Protein AF-A0A0C3DH25-F1 (afdb_monomer)

Organism: NCBI:txid1036808

Mean predicted aligned error: 20.46 Å

Radius of gyration: 36.14 Å; Cα contacts (8 Å, |Δi|>4): 6; chains: 1; bounding box: 69×76×118 Å

Sequence (201 aa):
MDAFQKSSGNFDACAHRHDRHQKWDSKNLLSPSPVSELHDIAIAPICWPFQRNNLLSSDEAQHPSWVPPPEHEAKSELSDEKPEHDASKPYVRHIVPPPCSSMEAYLLLEAARSDRQISSMRKDLAYEIVHRNSIALQLNRLMLERAETDLDAADELVGHVRLTIRQSGHSPAVEYAMRESWPRCPQADKSSSSTFDVVLD

Solvent-accessible surface area (backbone atoms only — not comparable to full-atom values): 13880 Å² total; per-residue (Å²): 137,85,82,87,81,86,84,83,81,84,81,81,86,85,81,80,82,81,80,73,80,74,78,77,71,85,82,61,88,74,66,75,63,91,66,72,77,65,76,74,67,62,85,62,80,82,77,70,82,79,80,73,78,86,69,93,69,94,68,92,73,78,78,81,83,78,75,79,77,84,82,77,85,73,87,69,85,82,74,90,70,78,76,76,79,74,73,76,71,76,82,75,76,82,77,76,75,84,64,94,43,72,67,54,45,49,52,53,51,52,49,53,51,48,51,51,50,53,53,49,52,52,50,53,50,51,50,51,53,52,53,51,51,51,53,51,52,52,52,52,48,54,52,49,57,49,52,51,55,53,48,53,54,48,53,51,50,51,50,50,51,52,51,52,46,47,73,73,70,50,62,70,69,64,57,59,63,62,66,68,69,59,78,72,74,77,76,81,76,87,80,75,90,75,83,80,84,81,85,86,131

Structure (mmCIF, N/CA/C/O backbone):
data_AF-A0A0C3DH25-F1
#
_entry.id   AF-A0A0C3DH25-F1
#
loop_
_atom_site.group_PDB
_atom_site.id
_atom_site.type_symbol
_atom_site.label_atom_id
_atom_site.label_alt_id
_atom_site.label_comp_id
_atom_site.label_asym_id
_atom_site.label_entity_id
_atom_site.label_seq_id
_atom_site.pdbx_PDB_ins_code
_atom_site.Cartn_x
_atom_site.Cartn_y
_atom_site.Cartn_z
_atom_site.occupancy
_atom_site.B_iso_or_equiv
_atom_site.auth_seq_id
_atom_site.auth_comp_id
_atom_site.auth_asym_id
_atom_site.auth_atom_id
_atom_site.pdbx_PDB_model_num
ATOM 1 N N . MET A 1 1 ? -18.389 -34.393 78.023 1.00 46.78 1 MET A N 1
ATOM 2 C CA . MET A 1 1 ? -17.538 -35.211 77.131 1.00 46.78 1 MET A CA 1
ATOM 3 C C . MET A 1 1 ? -17.755 -34.714 75.706 1.00 46.78 1 MET A C 1
ATOM 5 O O . MET A 1 1 ? -18.469 -35.339 74.941 1.00 46.78 1 MET A O 1
ATOM 9 N N . ASP A 1 2 ? -17.452 -33.457 75.387 1.00 46.44 2 ASP A N 1
ATOM 10 C CA . ASP A 1 2 ? -16.121 -32.824 75.288 1.00 46.44 2 ASP A CA 1
ATOM 11 C C . ASP A 1 2 ? -15.217 -33.522 74.270 1.00 46.44 2 ASP A C 1
ATOM 13 O O . ASP A 1 2 ? -14.630 -34.552 74.581 1.00 46.44 2 ASP A O 1
ATOM 17 N N . ALA A 1 3 ? -15.089 -32.951 73.069 1.00 52.97 3 ALA A N 1
ATOM 18 C CA . ALA A 1 3 ? -13.868 -32.241 72.678 1.00 52.97 3 ALA A CA 1
ATOM 19 C C . ALA A 1 3 ? -13.974 -31.682 71.247 1.00 52.97 3 ALA A C 1
ATOM 21 O O . ALA A 1 3 ? -14.172 -32.395 70.267 1.00 52.97 3 ALA A O 1
ATOM 22 N N . PHE A 1 4 ? -13.797 -30.367 71.172 1.00 56.34 4 PHE A N 1
ATOM 23 C CA . PHE A 1 4 ? -13.373 -29.593 70.012 1.00 56.34 4 PHE A CA 1
ATOM 24 C C . PHE A 1 4 ? -12.060 -30.127 69.418 1.00 56.34 4 PHE A C 1
ATOM 26 O O . PHE A 1 4 ? -11.127 -30.399 70.169 1.00 56.34 4 PHE A O 1
ATOM 33 N N . GLN A 1 5 ? -11.900 -30.052 68.092 1.00 59.25 5 GLN A N 1
ATOM 34 C CA . GLN A 1 5 ? -10.596 -29.702 67.519 1.00 59.25 5 GLN A CA 1
ATOM 35 C C . GLN A 1 5 ? -10.750 -28.880 66.231 1.00 59.25 5 GLN A C 1
ATOM 37 O O . GLN A 1 5 ? -11.006 -29.382 65.142 1.00 59.25 5 GLN A O 1
ATOM 42 N N . LYS A 1 6 ? -10.603 -27.561 66.412 1.00 58.09 6 LYS A N 1
ATOM 43 C CA . LYS A 1 6 ? -10.299 -26.571 65.377 1.00 58.09 6 LYS A CA 1
ATOM 44 C C . LYS A 1 6 ? -8.914 -26.880 64.810 1.00 58.09 6 LYS A C 1
ATOM 46 O O . LYS A 1 6 ? -7.948 -26.899 65.566 1.00 58.09 6 LYS A O 1
ATOM 51 N N . SER A 1 7 ? -8.817 -27.035 63.495 1.00 61.16 7 SER A N 1
ATOM 52 C CA . SER A 1 7 ? -7.552 -26.910 62.771 1.00 61.16 7 SER A CA 1
ATOM 53 C C . SER A 1 7 ? -7.486 -25.510 62.165 1.00 61.16 7 SER A C 1
ATOM 55 O O . SER A 1 7 ? -8.121 -25.216 61.154 1.00 61.16 7 SER A O 1
ATOM 57 N N . SER A 1 8 ? -6.776 -24.624 62.858 1.00 56.59 8 SER A N 1
ATOM 58 C CA . SER A 1 8 ? -6.341 -23.315 62.379 1.00 56.59 8 SER A CA 1
ATOM 59 C C . SER A 1 8 ? -4.959 -23.472 61.748 1.00 56.59 8 SER A C 1
ATOM 61 O O . SER A 1 8 ? -3.958 -23.531 62.461 1.00 56.59 8 SER A O 1
ATOM 63 N N . GLY A 1 9 ? -4.912 -23.563 60.421 1.00 56.16 9 GLY A N 1
ATOM 64 C CA . GLY A 1 9 ? -3.680 -23.464 59.646 1.00 56.16 9 GLY A CA 1
ATOM 65 C C . GLY A 1 9 ? -3.496 -22.040 59.136 1.00 56.16 9 GLY A C 1
ATOM 66 O O . GLY A 1 9 ? -4.021 -21.697 58.083 1.00 56.16 9 GLY A O 1
ATOM 67 N N . ASN A 1 10 ? -2.765 -21.226 59.899 1.00 52.12 10 ASN A N 1
ATOM 68 C CA . ASN A 1 10 ? -2.164 -19.983 59.423 1.00 52.12 10 ASN A CA 1
ATOM 69 C C . ASN A 1 10 ? -1.103 -20.319 58.365 1.00 52.12 10 ASN A C 1
ATOM 71 O O . ASN A 1 10 ? -0.121 -20.987 58.683 1.00 52.12 10 ASN A O 1
ATOM 75 N N . PHE A 1 11 ? -1.262 -19.800 57.150 1.00 49.94 11 PHE A N 1
ATOM 76 C CA . PHE A 1 11 ? -0.147 -19.550 56.238 1.00 49.94 11 PHE A CA 1
ATOM 77 C C . PHE A 1 11 ? -0.139 -18.060 55.907 1.00 49.94 11 PHE A C 1
ATOM 79 O O . PHE A 1 11 ? -0.770 -17.593 54.963 1.00 49.94 11 PHE A O 1
ATOM 86 N N . ASP A 1 12 ? 0.558 -17.327 56.770 1.00 54.22 12 ASP A N 1
ATOM 87 C CA . ASP A 1 12 ? 1.146 -16.039 56.442 1.00 54.22 12 ASP A CA 1
ATOM 88 C C . ASP A 1 12 ? 2.345 -16.238 55.504 1.00 54.22 12 ASP A C 1
ATOM 90 O O . ASP A 1 12 ? 2.980 -17.293 55.496 1.00 54.22 12 ASP A O 1
ATOM 94 N N . ALA A 1 13 ? 2.683 -15.150 54.811 1.00 53.09 13 ALA A N 1
ATOM 95 C CA . ALA A 1 13 ? 3.872 -14.918 53.989 1.00 53.09 13 ALA A CA 1
ATOM 96 C C . ALA A 1 13 ? 3.755 -15.246 52.490 1.00 53.09 13 ALA A C 1
ATOM 98 O O . ALA A 1 13 ? 4.268 -16.240 51.993 1.00 53.09 13 ALA A O 1
ATOM 99 N N . CYS A 1 14 ? 3.252 -14.264 51.738 1.00 49.06 14 CYS A N 1
ATOM 100 C CA . CYS A 1 14 ? 4.005 -13.771 50.585 1.00 49.06 14 CYS A CA 1
ATOM 101 C C . CYS A 1 14 ? 3.902 -12.243 50.525 1.00 49.06 14 CYS A C 1
ATOM 103 O O . CYS A 1 14 ? 2.926 -11.654 50.061 1.00 49.06 14 CYS A O 1
ATOM 105 N N . ALA A 1 15 ? 4.939 -11.623 51.083 1.00 50.03 15 ALA A N 1
ATOM 106 C CA . ALA A 1 15 ? 5.253 -10.214 50.974 1.00 50.03 15 ALA A CA 1
ATOM 107 C C . ALA A 1 15 ? 5.601 -9.817 49.526 1.00 50.03 15 ALA A C 1
ATOM 109 O O . ALA A 1 15 ? 5.963 -10.652 48.701 1.00 50.03 15 ALA A O 1
ATOM 110 N N . HIS A 1 16 ? 5.554 -8.504 49.293 1.00 46.75 16 HIS A N 1
ATOM 111 C CA . HIS A 1 16 ? 5.988 -7.768 48.101 1.00 46.75 16 HIS A CA 1
ATOM 112 C C . HIS A 1 16 ? 5.058 -7.766 46.884 1.00 46.75 16 HIS A C 1
ATOM 114 O O . HIS A 1 16 ? 5.406 -8.189 45.785 1.00 46.75 16 HIS A O 1
ATOM 120 N N . ARG A 1 17 ? 3.927 -7.063 47.035 1.00 45.66 17 ARG A N 1
ATOM 121 C CA . ARG A 1 17 ? 3.447 -6.230 45.927 1.00 45.66 17 ARG A CA 1
ATOM 122 C C . ARG A 1 17 ? 4.389 -5.037 45.800 1.00 45.66 17 ARG A C 1
ATOM 124 O O . ARG A 1 17 ? 4.450 -4.193 46.689 1.00 45.66 17 ARG A O 1
ATOM 131 N N . HIS A 1 18 ? 5.140 -5.002 44.706 1.00 45.00 18 HIS A N 1
ATOM 132 C CA . HIS A 1 18 ? 5.788 -3.791 44.234 1.00 45.00 18 HIS A CA 1
ATOM 133 C C . HIS A 1 18 ? 4.707 -2.753 43.942 1.00 45.00 18 HIS A C 1
ATOM 135 O O . HIS A 1 18 ? 4.044 -2.798 42.906 1.00 45.00 18 HIS A O 1
ATOM 141 N N . ASP A 1 19 ? 4.554 -1.823 44.871 1.00 47.72 19 ASP A N 1
ATOM 142 C CA . ASP A 1 19 ? 3.867 -0.565 44.659 1.00 47.72 19 ASP A CA 1
ATOM 143 C C . ASP A 1 19 ? 4.717 0.286 43.703 1.00 47.72 19 ASP A C 1
ATOM 145 O O . ASP A 1 19 ? 5.559 1.095 44.097 1.00 47.72 19 ASP A O 1
ATOM 149 N N . ARG A 1 20 ? 4.581 0.017 42.400 1.00 49.72 20 ARG A N 1
ATOM 150 C CA . ARG A 1 20 ? 4.989 0.966 41.369 1.00 49.72 20 ARG A CA 1
ATOM 151 C C . ARG A 1 20 ? 3.879 2.000 41.271 1.00 49.72 20 ARG A C 1
ATOM 153 O O . ARG A 1 20 ? 3.038 1.937 40.379 1.00 49.72 20 ARG A O 1
ATOM 160 N N . HIS A 1 21 ? 3.949 2.986 42.158 1.00 46.59 21 HIS A N 1
ATOM 161 C CA . HIS A 1 21 ? 3.445 4.323 41.892 1.00 46.59 21 HIS A CA 1
ATOM 162 C C . HIS A 1 21 ? 4.136 4.860 40.624 1.00 46.59 21 HIS A C 1
ATOM 164 O O . HIS A 1 21 ? 5.116 5.604 40.673 1.00 46.59 21 HIS A O 1
ATOM 170 N N . GLN A 1 22 ? 3.630 4.459 39.455 1.00 49.81 22 GLN A N 1
ATOM 171 C CA . GLN A 1 22 ? 3.811 5.208 38.223 1.00 49.81 22 GLN A CA 1
ATOM 172 C C . GLN A 1 22 ? 3.029 6.500 38.402 1.00 49.81 22 GLN A C 1
ATOM 174 O O . GLN A 1 22 ? 1.826 6.582 38.172 1.00 49.81 22 GLN A O 1
ATOM 179 N N . LYS A 1 23 ? 3.746 7.513 38.875 1.00 45.62 23 LYS A N 1
ATOM 180 C CA . LYS A 1 23 ? 3.377 8.910 38.737 1.00 45.62 23 LYS A CA 1
ATOM 181 C C . LYS A 1 23 ? 3.192 9.168 37.239 1.00 45.62 23 LYS A C 1
ATOM 183 O O . LYS A 1 23 ? 4.163 9.369 36.516 1.00 45.62 23 LYS A O 1
ATOM 188 N N . TRP A 1 24 ? 1.957 9.052 36.761 1.00 47.28 24 TRP A N 1
ATOM 189 C CA . TRP A 1 24 ? 1.571 9.511 35.435 1.00 47.28 24 TRP A CA 1
ATOM 190 C C . TRP A 1 24 ? 1.744 11.027 35.427 1.00 47.28 24 TRP A C 1
ATOM 192 O O . TRP A 1 24 ? 0.923 11.767 35.963 1.00 47.28 24 TRP A O 1
ATOM 202 N N . ASP A 1 25 ? 2.868 11.489 34.884 1.00 50.28 25 ASP A N 1
ATOM 203 C CA . ASP A 1 25 ? 3.047 12.891 34.540 1.00 50.28 25 ASP A CA 1
ATOM 204 C C . ASP A 1 25 ? 2.040 13.228 33.430 1.00 50.28 25 ASP A C 1
ATOM 206 O O . ASP A 1 25 ? 2.251 12.939 32.251 1.00 50.28 25 ASP A O 1
ATOM 210 N N . SER A 1 26 ? 0.931 13.866 33.812 1.00 50.88 26 SER A N 1
ATOM 211 C CA . SER A 1 26 ? -0.159 14.335 32.938 1.00 50.88 26 SER A CA 1
ATOM 212 C C . SER A 1 26 ? 0.248 15.437 31.944 1.00 50.88 26 SER A C 1
ATOM 214 O O . SER A 1 26 ? -0.596 16.199 31.480 1.00 50.88 26 SER A O 1
ATOM 216 N N . LYS A 1 27 ? 1.538 15.560 31.617 1.00 51.12 27 LYS A N 1
ATOM 217 C CA . LYS A 1 27 ? 2.071 16.559 30.679 1.00 51.12 27 LYS A CA 1
ATOM 218 C C . LYS A 1 27 ? 2.331 16.007 29.275 1.00 51.12 27 LYS A C 1
ATOM 220 O O . LYS A 1 27 ? 2.645 16.789 28.389 1.00 51.12 27 LYS A O 1
ATOM 225 N N . ASN A 1 28 ? 2.120 14.708 29.049 1.00 49.12 28 ASN A N 1
ATOM 226 C CA . ASN A 1 28 ? 2.331 14.068 27.743 1.00 49.12 28 ASN A CA 1
ATOM 227 C C . ASN A 1 28 ? 1.027 13.698 27.008 1.00 49.12 28 ASN A C 1
ATOM 229 O O . ASN A 1 28 ? 1.059 12.920 26.063 1.00 49.12 28 ASN A O 1
ATOM 233 N N . LEU A 1 29 ? -0.123 14.269 27.393 1.00 49.16 29 LEU A N 1
ATOM 234 C CA . LEU A 1 29 ? -1.429 13.992 26.760 1.00 49.16 29 LEU A CA 1
ATOM 235 C C . LEU A 1 29 ? -1.589 14.563 25.338 1.00 49.16 29 LEU A C 1
ATOM 237 O O . LEU A 1 29 ? -2.662 14.475 24.753 1.00 49.16 29 LEU A O 1
ATOM 241 N N . LEU A 1 30 ? -0.524 15.127 24.774 1.00 49.84 30 LEU A N 1
ATOM 242 C CA . LEU A 1 30 ? -0.459 15.587 23.393 1.00 49.84 30 LEU A CA 1
ATOM 243 C C . LEU A 1 30 ? 0.846 15.105 22.750 1.00 49.84 30 LEU A C 1
ATOM 245 O O . LEU A 1 30 ? 1.559 15.890 22.131 1.00 49.84 30 LEU A O 1
ATOM 249 N N . SER A 1 31 ? 1.205 13.826 22.904 1.00 48.69 31 SER A N 1
ATOM 250 C CA . SER A 1 31 ? 2.087 13.229 21.901 1.00 48.69 31 SER A CA 1
ATOM 251 C C . SER A 1 31 ? 1.262 13.104 20.617 1.00 48.69 31 SER A C 1
ATOM 253 O O . SER A 1 31 ? 0.258 12.381 20.637 1.00 48.69 31 SER A O 1
ATOM 255 N N . PRO A 1 32 ? 1.605 13.811 19.526 1.00 48.69 32 PRO A N 1
ATOM 256 C CA . PRO A 1 32 ? 0.953 13.583 18.250 1.00 48.69 32 PRO A CA 1
ATOM 257 C C . PRO A 1 32 ? 1.060 12.094 17.924 1.00 48.69 32 PRO A C 1
ATOM 259 O O . PRO A 1 32 ? 2.103 11.471 18.127 1.00 48.69 32 PRO A O 1
ATOM 262 N N . SER A 1 33 ? -0.062 11.526 17.491 1.00 46.16 33 SER A N 1
ATOM 263 C CA . SER A 1 33 ? -0.140 10.161 16.986 1.00 46.16 33 SER A CA 1
ATOM 264 C C . SER A 1 33 ? 1.044 9.910 16.037 1.00 46.16 33 SER A C 1
ATOM 266 O O . SER A 1 33 ? 1.285 10.759 15.175 1.00 46.16 33 SER A O 1
ATOM 268 N N . PRO A 1 34 ? 1.771 8.779 16.127 1.00 51.12 34 PRO A N 1
ATOM 269 C CA . PRO A 1 34 ? 2.926 8.492 15.262 1.00 51.12 34 PRO A CA 1
ATOM 270 C C . PRO A 1 34 ? 2.549 8.334 13.775 1.00 51.12 34 PRO A C 1
ATOM 272 O O . PRO A 1 34 ? 3.375 7.977 12.946 1.00 51.12 34 PRO A O 1
ATOM 275 N N . VAL A 1 35 ? 1.286 8.591 13.432 1.00 49.69 35 VAL A N 1
ATOM 276 C CA . VAL A 1 35 ? 0.707 8.473 12.096 1.00 49.69 35 VAL A CA 1
ATOM 277 C C . VAL A 1 35 ? 0.585 9.834 11.392 1.00 49.69 35 VAL A C 1
ATOM 279 O O . VAL A 1 35 ? 0.318 9.879 10.194 1.00 49.69 35 VAL A O 1
ATOM 282 N N . SER A 1 36 ? 0.828 10.953 12.086 1.00 45.22 36 SER A N 1
ATOM 283 C CA . SER A 1 36 ? 0.799 12.289 11.463 1.00 45.22 36 SER A CA 1
ATOM 284 C C . SER A 1 36 ? 1.973 12.540 10.504 1.00 45.22 36 SER A C 1
ATOM 286 O O . SER A 1 36 ? 1.917 13.468 9.707 1.00 45.22 36 SER A O 1
ATOM 288 N N . GLU A 1 37 ? 3.009 11.698 10.536 1.00 45.97 37 GLU A N 1
ATOM 289 C CA . GLU A 1 37 ? 4.189 11.785 9.662 1.00 45.97 37 GLU A CA 1
ATOM 290 C C . GLU A 1 37 ? 4.031 11.042 8.321 1.00 45.97 37 GLU A C 1
ATOM 292 O O . GLU A 1 37 ? 4.962 11.012 7.520 1.00 45.97 37 GLU A O 1
ATOM 297 N N . LEU A 1 38 ? 2.857 10.460 8.035 1.00 50.47 38 LEU A N 1
ATOM 298 C CA . LEU A 1 38 ? 2.602 9.758 6.767 1.00 50.47 38 LEU A CA 1
ATOM 299 C C . LEU A 1 38 ? 1.864 10.594 5.711 1.00 50.47 38 LEU A C 1
ATOM 301 O O . LEU A 1 38 ? 1.737 10.149 4.571 1.00 50.47 38 LEU A O 1
ATOM 305 N N . HIS A 1 39 ? 1.399 11.799 6.053 1.00 43.91 39 HIS A N 1
ATOM 306 C CA . HIS A 1 39 ? 0.647 12.650 5.121 1.00 43.91 39 HIS A CA 1
ATOM 307 C C . HIS A 1 39 ? 1.497 13.660 4.338 1.00 43.91 39 HIS A C 1
ATOM 309 O O . HIS A 1 39 ? 0.987 14.242 3.386 1.00 43.91 39 HIS A O 1
ATOM 315 N N . ASP A 1 40 ? 2.797 13.756 4.632 1.00 43.75 40 ASP A N 1
ATOM 316 C CA . ASP A 1 40 ? 3.765 14.518 3.829 1.00 43.75 40 ASP A CA 1
ATOM 317 C C . ASP A 1 40 ? 4.648 13.625 2.943 1.00 43.75 40 ASP A C 1
ATOM 319 O O . ASP A 1 40 ? 5.663 14.068 2.406 1.00 43.75 40 ASP A O 1
ATOM 323 N N . ILE A 1 41 ? 4.217 12.387 2.666 1.00 49.06 41 ILE A N 1
ATOM 324 C CA . ILE A 1 41 ? 4.649 11.691 1.446 1.00 49.06 41 ILE A CA 1
ATOM 325 C C . ILE A 1 41 ? 3.831 12.267 0.284 1.00 49.06 41 ILE A C 1
ATOM 327 O O . ILE A 1 41 ? 3.088 11.582 -0.421 1.00 49.06 41 ILE A O 1
ATOM 331 N N . ALA A 1 42 ? 4.020 13.568 0.044 1.00 43.16 42 ALA A N 1
ATOM 332 C CA . ALA A 1 42 ? 4.141 14.011 -1.325 1.00 43.16 42 ALA A CA 1
ATOM 333 C C . ALA A 1 42 ? 5.119 13.032 -1.973 1.00 43.16 42 ALA A C 1
ATOM 335 O O . ALA A 1 42 ? 6.199 12.769 -1.438 1.00 43.16 42 ALA A O 1
ATOM 336 N N . ILE A 1 43 ? 4.710 12.435 -3.084 1.00 50.69 43 ILE A N 1
ATOM 337 C CA . ILE A 1 43 ? 5.573 11.629 -3.937 1.00 50.69 43 ILE A CA 1
ATOM 338 C C . ILE A 1 43 ? 6.621 12.588 -4.521 1.00 50.69 43 ILE A C 1
ATOM 340 O O . ILE A 1 43 ? 6.586 12.951 -5.692 1.00 50.69 43 ILE A O 1
ATOM 344 N N . ALA A 1 44 ? 7.535 13.079 -3.686 1.00 43.62 44 ALA A N 1
ATOM 345 C CA . ALA A 1 44 ? 8.785 13.620 -4.144 1.00 43.62 44 ALA A CA 1
ATOM 346 C C . ALA A 1 44 ? 9.471 12.437 -4.832 1.00 43.62 44 ALA A C 1
ATOM 348 O O . ALA A 1 44 ? 9.560 11.361 -4.227 1.00 43.62 44 ALA A O 1
ATOM 349 N N . PRO A 1 45 ? 9.906 12.570 -6.095 1.00 44.50 45 PRO A N 1
ATOM 350 C CA . PRO A 1 45 ? 10.728 11.547 -6.703 1.00 44.50 45 PRO A CA 1
ATOM 351 C C . PRO A 1 45 ? 11.937 11.421 -5.791 1.00 44.50 45 PRO A C 1
ATOM 353 O O . PRO A 1 45 ? 12.728 12.355 -5.656 1.00 44.50 45 PRO A O 1
ATOM 356 N N . ILE A 1 46 ? 12.012 10.296 -5.088 1.00 47.56 46 ILE A N 1
ATOM 357 C CA . ILE A 1 46 ? 13.111 9.984 -4.202 1.00 47.56 46 ILE A CA 1
ATOM 358 C C . ILE A 1 46 ? 14.327 9.788 -5.108 1.00 47.56 46 ILE A C 1
ATOM 360 O O . ILE A 1 46 ? 14.643 8.692 -5.567 1.00 47.56 46 ILE A O 1
ATOM 364 N N . CYS A 1 47 ? 14.976 10.903 -5.416 1.00 40.91 47 CYS A N 1
ATOM 365 C CA . CYS A 1 47 ? 16.256 10.979 -6.076 1.00 40.91 47 CYS 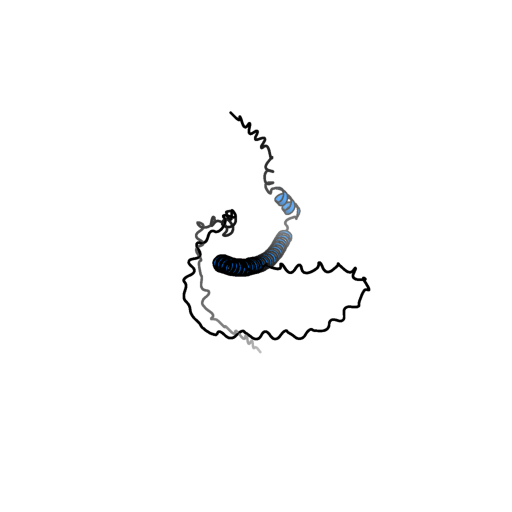A CA 1
ATOM 366 C C . CYS A 1 47 ? 17.294 10.657 -4.999 1.00 40.91 47 CYS A C 1
ATOM 368 O O . CYS A 1 47 ? 17.966 11.541 -4.474 1.00 40.91 47 CYS A O 1
ATOM 370 N N . TRP A 1 48 ? 17.367 9.386 -4.591 1.00 47.72 48 TRP A N 1
ATOM 371 C CA . TRP A 1 48 ? 18.526 8.921 -3.840 1.00 47.72 48 TRP A CA 1
ATOM 372 C C . TRP A 1 48 ? 19.724 8.972 -4.793 1.00 47.72 48 TRP A C 1
ATOM 374 O O . TRP A 1 48 ? 19.687 8.315 -5.840 1.00 47.72 48 TRP A O 1
ATOM 384 N N . PRO A 1 49 ? 20.807 9.698 -4.465 1.00 47.47 49 PRO A N 1
ATOM 385 C CA . PRO A 1 49 ? 22.064 9.489 -5.148 1.00 47.47 49 PRO A CA 1
ATOM 386 C C . PRO A 1 49 ? 22.545 8.103 -4.717 1.00 47.47 49 PRO A C 1
ATOM 388 O O . PRO A 1 49 ? 23.012 7.909 -3.597 1.00 47.47 49 PRO A O 1
ATOM 391 N N . PHE A 1 50 ? 22.384 7.111 -5.590 1.00 47.06 50 PHE A N 1
ATOM 392 C CA . PHE A 1 50 ? 23.017 5.812 -5.414 1.00 47.06 50 PHE A CA 1
ATOM 393 C C . PHE A 1 50 ? 24.539 6.017 -5.427 1.00 47.06 50 PHE A C 1
ATOM 395 O O . PHE A 1 50 ? 25.176 5.965 -6.479 1.00 47.06 50 PHE A O 1
ATOM 402 N N . GLN A 1 51 ? 25.144 6.218 -4.254 1.00 47.62 51 GLN A N 1
ATOM 403 C CA . GLN A 1 51 ? 26.554 5.904 -4.043 1.00 47.62 51 GLN A CA 1
ATOM 404 C C . GLN A 1 51 ? 26.682 4.381 -4.044 1.00 47.62 51 GLN A C 1
ATOM 406 O O . GLN A 1 51 ? 26.705 3.711 -3.014 1.00 47.62 51 GLN A O 1
ATOM 411 N N . ARG A 1 52 ? 26.703 3.818 -5.252 1.00 44.66 52 ARG A N 1
ATOM 412 C CA . ARG A 1 52 ? 27.083 2.431 -5.482 1.00 44.66 52 ARG A CA 1
ATOM 413 C C . ARG A 1 52 ? 28.598 2.376 -5.321 1.00 44.66 52 ARG A C 1
ATOM 415 O O . ARG A 1 52 ? 29.336 2.630 -6.269 1.00 44.66 52 ARG A O 1
ATOM 422 N N . ASN A 1 53 ? 29.066 2.112 -4.105 1.00 45.97 53 ASN A N 1
ATOM 423 C CA . ASN A 1 53 ? 30.469 1.793 -3.888 1.00 45.97 53 ASN A CA 1
ATOM 424 C C . ASN A 1 53 ? 30.778 0.522 -4.683 1.00 45.97 53 ASN A C 1
ATOM 426 O O . ASN A 1 53 ? 30.315 -0.569 -4.357 1.00 45.97 53 ASN A O 1
ATOM 430 N N . ASN A 1 54 ? 31.527 0.704 -5.768 1.00 50.19 54 ASN A N 1
ATOM 431 C CA . ASN A 1 54 ? 32.172 -0.360 -6.514 1.00 50.19 54 ASN A CA 1
ATOM 432 C C . ASN A 1 54 ? 33.176 -1.051 -5.586 1.00 50.19 54 ASN A C 1
ATOM 434 O O . ASN A 1 54 ? 34.314 -0.607 -5.458 1.00 50.19 54 ASN A O 1
ATOM 438 N N . LEU A 1 55 ? 32.766 -2.148 -4.959 1.00 46.41 55 LEU A N 1
ATOM 439 C CA . LEU A 1 55 ? 33.693 -3.169 -4.501 1.00 46.41 55 LEU A CA 1
ATOM 440 C C . LEU A 1 55 ? 33.343 -4.456 -5.233 1.00 46.41 55 LEU A C 1
ATOM 442 O O . LEU A 1 55 ? 32.402 -5.168 -4.897 1.00 46.41 55 LEU A O 1
ATOM 446 N N . LEU A 1 56 ? 34.121 -4.694 -6.287 1.00 53.22 56 LEU A N 1
ATOM 447 C CA . LEU A 1 56 ? 34.415 -6.017 -6.808 1.00 5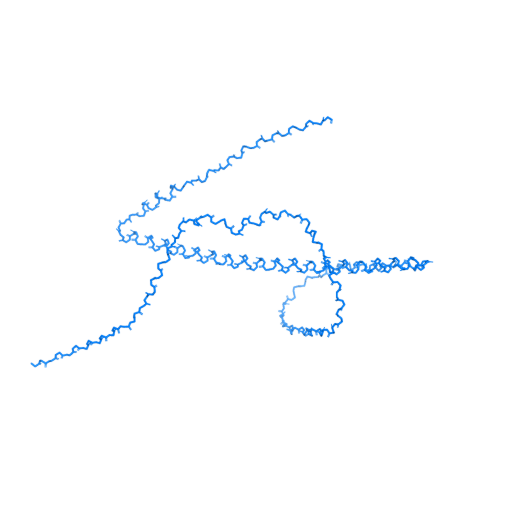3.22 56 LEU A CA 1
ATOM 448 C C . LEU A 1 56 ? 34.743 -6.938 -5.627 1.00 53.22 56 LEU A C 1
ATOM 450 O O . LEU A 1 56 ? 35.843 -6.894 -5.084 1.00 53.22 56 LEU A O 1
ATOM 454 N N . SER A 1 57 ? 33.785 -7.765 -5.237 1.00 43.22 57 SER A N 1
ATOM 455 C CA . SER A 1 57 ? 34.038 -8.976 -4.474 1.00 43.22 57 SER A CA 1
ATOM 456 C C . SER A 1 57 ? 33.411 -10.102 -5.279 1.00 43.22 57 SER A C 1
ATOM 458 O O . SER A 1 57 ? 32.196 -10.281 -5.305 1.00 43.22 57 SER A O 1
ATOM 460 N N . SER A 1 58 ? 34.266 -10.780 -6.047 1.00 53.25 58 SER A N 1
ATOM 461 C CA . SER A 1 58 ? 34.008 -12.149 -6.469 1.00 53.25 58 SER A CA 1
ATOM 462 C C . SER A 1 58 ? 33.880 -12.965 -5.197 1.00 53.25 58 SER A C 1
ATOM 464 O O . SER A 1 5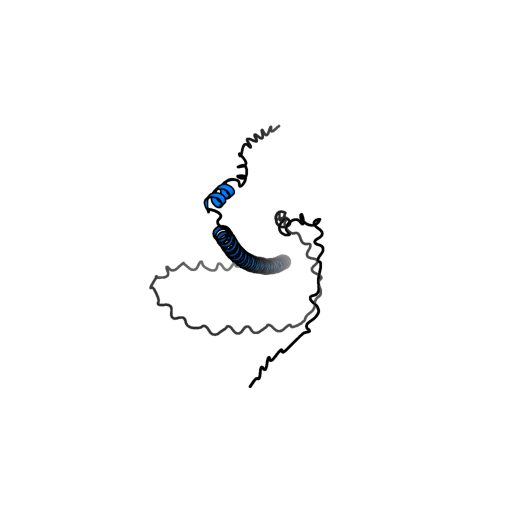8 ? 34.893 -13.263 -4.570 1.00 53.25 58 SER A O 1
ATOM 466 N N . ASP A 1 59 ? 32.654 -13.309 -4.829 1.00 47.91 59 ASP A N 1
ATOM 467 C CA . ASP A 1 59 ? 32.443 -14.486 -4.012 1.00 47.91 59 ASP A CA 1
ATOM 468 C C . ASP A 1 59 ? 31.305 -15.309 -4.604 1.00 47.91 59 ASP A C 1
ATOM 470 O O . ASP A 1 59 ? 30.208 -14.828 -4.903 1.00 47.91 59 ASP A O 1
ATOM 474 N N . GLU A 1 60 ? 31.654 -16.554 -4.871 1.00 55.41 60 GLU A N 1
ATOM 475 C CA . GLU A 1 60 ? 30.877 -17.580 -5.538 1.00 55.41 60 GLU A CA 1
ATOM 476 C C . GLU A 1 60 ? 29.852 -18.115 -4.528 1.00 55.41 60 GLU A C 1
ATOM 478 O O . GLU A 1 60 ? 29.985 -19.202 -3.971 1.00 55.41 60 GLU A O 1
ATOM 483 N N . ALA A 1 61 ? 28.844 -17.300 -4.212 1.00 48.09 61 ALA A N 1
ATOM 484 C CA . ALA A 1 61 ? 27.804 -17.675 -3.266 1.00 48.09 61 ALA A CA 1
ATOM 485 C C . ALA A 1 61 ? 26.781 -18.593 -3.949 1.00 48.09 61 ALA A C 1
ATOM 487 O O . ALA A 1 61 ? 25.995 -18.189 -4.806 1.00 48.09 61 ALA A O 1
ATOM 488 N N . GLN A 1 62 ? 26.841 -19.856 -3.540 1.00 53.22 62 GLN A N 1
ATOM 489 C CA . GLN A 1 62 ? 25.926 -20.948 -3.846 1.00 53.22 62 GLN A CA 1
ATOM 490 C C . GLN A 1 62 ? 24.463 -20.486 -3.912 1.00 53.22 62 GLN A C 1
ATOM 492 O O . GLN A 1 62 ? 23.891 -20.000 -2.937 1.00 53.22 62 GLN A O 1
ATOM 497 N N . HIS A 1 63 ? 23.841 -20.700 -5.070 1.00 43.25 63 HIS A N 1
ATOM 498 C CA . HIS A 1 63 ? 22.393 -20.643 -5.220 1.00 43.25 63 HIS A CA 1
ATOM 499 C C . HIS A 1 63 ? 21.731 -21.622 -4.232 1.00 43.25 63 HIS A C 1
ATOM 501 O O . HIS A 1 63 ? 22.047 -22.815 -4.275 1.00 43.25 63 HIS A O 1
ATOM 507 N N . PRO A 1 64 ? 20.774 -21.192 -3.391 1.00 52.00 64 PRO A N 1
ATOM 508 C CA . PRO A 1 64 ? 19.915 -22.137 -2.698 1.00 52.00 64 PRO A CA 1
ATOM 509 C C . PRO A 1 64 ? 19.058 -22.861 -3.744 1.00 52.00 64 PRO A C 1
ATOM 511 O O . PRO A 1 64 ? 18.266 -22.249 -4.462 1.00 52.00 64 PRO A O 1
ATOM 514 N N . SER A 1 65 ? 19.258 -24.175 -3.843 1.00 48.59 65 SER A N 1
ATOM 515 C CA . SER A 1 65 ? 18.429 -25.106 -4.607 1.00 48.59 65 SER A CA 1
ATOM 516 C C . SER A 1 65 ? 16.996 -25.062 -4.073 1.00 48.59 65 SER A C 1
ATOM 518 O O . SER A 1 65 ? 16.663 -25.753 -3.111 1.00 48.59 65 SER A O 1
ATOM 520 N N . TRP A 1 66 ? 16.138 -24.257 -4.695 1.00 52.75 66 TRP A N 1
ATOM 521 C CA . TRP A 1 66 ? 14.701 -24.324 -4.459 1.00 52.75 66 TRP A CA 1
ATOM 522 C C . TRP A 1 66 ? 14.146 -25.567 -5.154 1.00 52.75 66 TRP A C 1
ATOM 524 O O . TRP A 1 66 ? 13.920 -25.579 -6.362 1.00 52.75 66 TRP A O 1
ATOM 534 N N . VAL A 1 67 ? 13.960 -26.629 -4.371 1.00 59.66 67 VAL A N 1
ATOM 535 C CA . VAL A 1 67 ? 13.122 -27.772 -4.742 1.00 59.66 67 VAL A CA 1
ATOM 536 C C . VAL A 1 67 ? 11.668 -27.288 -4.691 1.00 59.66 67 VAL A C 1
ATOM 538 O O . VAL A 1 67 ? 11.245 -26.813 -3.634 1.00 59.66 67 VAL A O 1
ATOM 541 N N . PRO A 1 68 ? 10.897 -27.353 -5.791 1.00 55.31 68 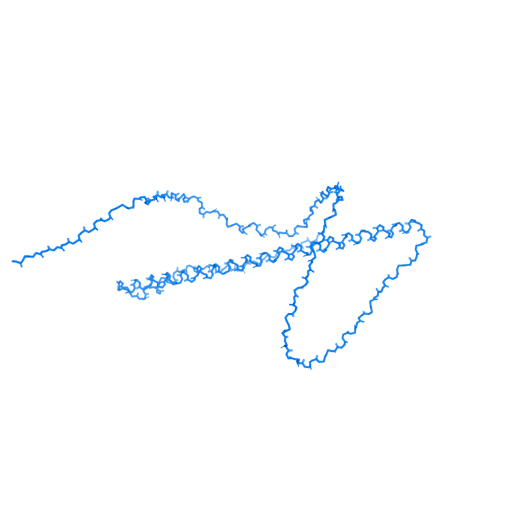PRO A N 1
ATOM 542 C CA . PRO A 1 68 ? 9.481 -27.029 -5.734 1.00 55.31 68 PRO A CA 1
ATOM 543 C C . PRO A 1 68 ? 8.749 -28.051 -4.845 1.00 55.31 68 PRO A C 1
ATOM 545 O O . PRO A 1 68 ? 9.070 -29.242 -4.900 1.00 55.31 68 PRO A O 1
ATOM 548 N N . PRO A 1 69 ? 7.796 -27.617 -4.002 1.00 62.28 69 PRO A N 1
ATOM 549 C CA . PRO A 1 69 ? 7.017 -28.528 -3.174 1.00 62.28 69 PRO A CA 1
ATOM 550 C C . PRO A 1 69 ? 6.148 -29.452 -4.047 1.00 62.28 69 PRO A C 1
ATOM 552 O O . PRO A 1 69 ? 5.746 -29.050 -5.140 1.00 62.28 69 PRO A O 1
ATOM 555 N N . PRO A 1 70 ? 5.845 -30.678 -3.580 1.00 56.31 70 PRO A N 1
ATOM 556 C CA . PRO A 1 70 ? 4.987 -31.603 -4.304 1.00 56.31 70 PRO A CA 1
ATOM 557 C C . PRO A 1 70 ? 3.592 -30.998 -4.467 1.00 56.31 70 PRO A C 1
ATOM 559 O O . PRO A 1 70 ? 2.927 -30.638 -3.494 1.00 56.31 70 PRO A O 1
ATOM 562 N N . GLU A 1 71 ? 3.174 -30.878 -5.721 1.00 52.41 71 GLU A N 1
ATOM 563 C CA . GLU A 1 71 ? 1.834 -30.473 -6.111 1.00 52.41 71 GLU A CA 1
ATOM 564 C C . GLU A 1 71 ? 0.836 -31.489 -5.539 1.00 52.41 71 GLU A C 1
ATOM 566 O O . GLU A 1 71 ? 0.787 -32.649 -5.945 1.00 52.41 71 GLU A O 1
ATOM 571 N N . HIS A 1 72 ? 0.057 -31.069 -4.543 1.00 54.91 72 HIS A N 1
ATOM 572 C CA . HIS A 1 72 ? -1.109 -31.823 -4.113 1.00 54.91 72 HIS A CA 1
ATOM 573 C C . HIS A 1 72 ? -2.197 -31.656 -5.176 1.00 54.91 72 HIS A C 1
ATOM 575 O O . HIS A 1 72 ? -2.777 -30.580 -5.323 1.00 54.91 72 HIS A O 1
ATOM 581 N N . GLU A 1 73 ? -2.460 -32.739 -5.907 1.00 49.59 73 GLU A N 1
ATOM 582 C CA . GLU A 1 73 ? -3.576 -32.890 -6.838 1.00 49.59 73 GLU A CA 1
ATOM 583 C C . GLU A 1 73 ? -4.921 -32.658 -6.124 1.00 49.59 73 GLU A C 1
ATOM 585 O O . GLU A 1 73 ? -5.548 -33.578 -5.595 1.00 49.59 73 GLU A O 1
ATOM 590 N N . ALA A 1 74 ? -5.403 -31.417 -6.126 1.00 56.44 74 ALA A N 1
ATOM 591 C CA . ALA A 1 74 ? -6.814 -31.135 -5.927 1.00 56.44 74 ALA A CA 1
ATOM 592 C C . ALA A 1 74 ? -7.516 -31.340 -7.275 1.00 56.44 74 ALA A C 1
ATOM 594 O O . ALA A 1 74 ? -7.490 -30.473 -8.149 1.00 56.44 74 ALA A O 1
ATOM 595 N N . LYS A 1 75 ? -8.126 -32.518 -7.449 1.00 54.28 75 LYS A N 1
ATOM 596 C CA . LYS A 1 75 ? -9.109 -32.787 -8.506 1.00 54.28 75 LYS A CA 1
ATOM 597 C C . LYS A 1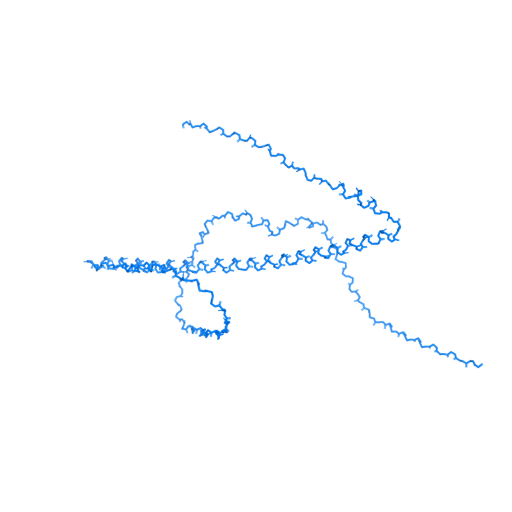 75 ? -10.255 -31.780 -8.381 1.00 54.28 75 LYS A C 1
ATOM 599 O O . LYS A 1 75 ? -11.179 -31.986 -7.601 1.00 54.28 75 LYS A O 1
ATOM 604 N N . SER A 1 76 ? -10.171 -30.695 -9.141 1.00 50.25 76 SER A N 1
ATOM 605 C CA . SER A 1 76 ? -11.280 -29.780 -9.383 1.00 50.25 76 SER A CA 1
ATOM 606 C C . SER A 1 76 ? -11.985 -30.243 -10.651 1.00 50.25 76 SER A C 1
ATOM 608 O O . SER A 1 76 ? -11.370 -30.316 -11.715 1.00 50.25 76 SER A O 1
ATOM 610 N N . GLU A 1 77 ? -13.254 -30.619 -10.515 1.00 56.44 77 GLU A N 1
ATOM 611 C CA . GLU A 1 77 ? -14.094 -31.073 -11.617 1.00 56.44 77 GLU A CA 1
ATOM 612 C C . GLU A 1 77 ? -14.195 -29.995 -12.704 1.00 56.44 77 GLU A C 1
ATOM 614 O O . GLU A 1 77 ? -14.564 -28.844 -12.472 1.00 56.44 77 GLU A O 1
AT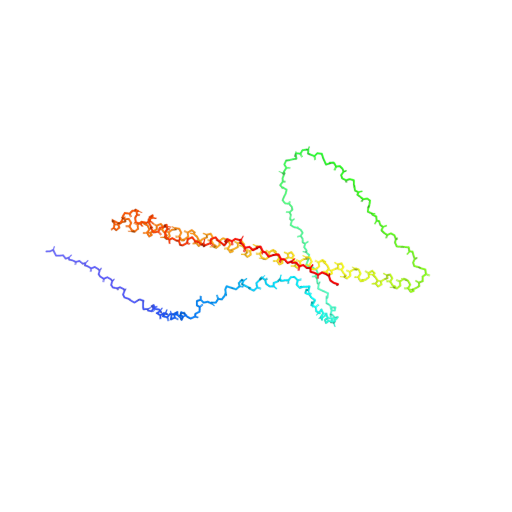OM 619 N N . LEU A 1 78 ? -13.796 -30.425 -13.896 1.00 45.06 78 LEU A N 1
ATOM 620 C CA . LEU A 1 78 ? -13.742 -29.719 -15.161 1.00 45.06 78 LEU A CA 1
ATOM 621 C C . LEU A 1 78 ? -15.153 -29.277 -15.579 1.00 45.06 78 LEU A C 1
ATOM 623 O O . LEU A 1 78 ? -15.946 -30.087 -16.054 1.00 45.06 78 LEU A O 1
ATOM 627 N N . SER A 1 79 ? -15.458 -27.990 -15.419 1.00 54.75 79 SER A N 1
ATOM 628 C CA . SER A 1 79 ? -16.518 -27.353 -16.203 1.00 54.75 79 SER A CA 1
ATOM 629 C C . SER A 1 79 ? -15.921 -26.955 -17.550 1.00 54.75 79 SER A C 1
ATOM 631 O O . SER A 1 79 ? -14.938 -26.220 -17.613 1.00 54.75 79 SER A O 1
ATOM 633 N N . ASP A 1 80 ? -16.493 -27.528 -18.603 1.00 59.38 80 ASP A N 1
ATOM 634 C CA . ASP A 1 80 ? -16.118 -27.427 -20.012 1.00 59.38 80 ASP A CA 1
ATOM 635 C C . ASP A 1 80 ? -16.404 -26.014 -20.563 1.00 59.38 80 ASP A C 1
ATOM 637 O O . ASP A 1 80 ? -17.323 -25.798 -21.350 1.00 59.38 80 ASP A O 1
ATOM 641 N N . GLU A 1 81 ? -15.642 -25.016 -20.109 1.00 59.53 81 GLU A N 1
ATOM 642 C CA . GLU A 1 81 ? -15.543 -23.728 -20.795 1.00 59.53 81 GLU A CA 1
ATOM 643 C C . GLU A 1 81 ? -14.377 -23.783 -21.777 1.00 59.53 81 GLU A C 1
ATOM 645 O O . GLU A 1 81 ? -13.207 -23.575 -21.456 1.00 59.53 81 GLU A O 1
ATOM 650 N N . LYS A 1 82 ? -14.754 -24.118 -23.007 1.00 56.28 82 LYS A N 1
ATOM 651 C CA . LYS A 1 82 ? -14.016 -23.951 -24.255 1.00 56.28 82 LYS A CA 1
ATOM 652 C C . LYS A 1 82 ? -13.080 -22.726 -24.191 1.00 56.28 82 LYS A C 1
ATOM 654 O O . LYS A 1 82 ? -13.574 -21.601 -24.276 1.00 56.28 82 LYS A O 1
ATOM 659 N N . PRO A 1 83 ? -11.750 -22.902 -24.091 1.00 54.03 83 PRO A N 1
ATOM 660 C CA . PRO A 1 83 ? -10.836 -21.780 -24.199 1.00 54.03 83 PRO A CA 1
ATOM 661 C C . PRO A 1 83 ? -10.902 -21.289 -25.643 1.00 54.03 83 PRO A C 1
ATOM 663 O O . PRO A 1 83 ? -10.418 -21.948 -26.568 1.00 54.03 83 PRO A O 1
ATOM 666 N N . GLU A 1 84 ? -11.558 -20.148 -25.857 1.00 58.69 84 GLU A N 1
ATOM 667 C CA . GLU A 1 84 ? -11.344 -19.381 -27.073 1.00 58.69 84 GLU A CA 1
ATOM 668 C C . GLU A 1 84 ? -9.841 -19.148 -27.190 1.00 58.69 84 GLU A C 1
ATOM 670 O O . GLU A 1 84 ? -9.198 -18.605 -26.293 1.00 58.69 84 GLU A O 1
ATOM 675 N N . HIS A 1 85 ? -9.285 -19.660 -28.286 1.00 53.97 85 HIS A N 1
ATOM 676 C CA . HIS A 1 85 ? -7.923 -19.442 -28.727 1.00 53.97 85 HIS A CA 1
ATOM 677 C C . HIS A 1 85 ? -7.644 -17.937 -28.760 1.00 53.97 85 HIS A C 1
ATOM 679 O O . HIS A 1 85 ? -7.856 -17.282 -29.782 1.00 53.97 85 HIS A O 1
ATOM 685 N N . ASP A 1 86 ? -7.143 -17.394 -27.653 1.00 53.16 86 ASP A N 1
ATOM 686 C CA . ASP A 1 86 ? -6.512 -16.087 -27.648 1.00 53.16 86 ASP A CA 1
ATOM 687 C C . ASP A 1 86 ? -5.253 -16.240 -28.502 1.00 53.16 86 ASP A C 1
ATOM 689 O O . ASP A 1 86 ? -4.284 -16.923 -28.145 1.00 53.16 86 ASP A O 1
ATOM 693 N N . ALA A 1 87 ? -5.361 -15.750 -29.735 1.00 61.28 87 ALA A N 1
ATOM 694 C CA . ALA A 1 87 ? -4.357 -15.872 -30.764 1.00 61.28 87 ALA A CA 1
ATOM 695 C C . ALA A 1 87 ? -3.019 -15.405 -30.187 1.00 61.28 87 ALA A C 1
ATOM 697 O O . ALA A 1 87 ? -2.829 -14.216 -29.929 1.00 61.28 87 ALA A O 1
ATOM 698 N N . SER A 1 88 ? -2.098 -16.353 -29.979 1.00 62.50 88 SER A N 1
ATOM 699 C CA . SER A 1 88 ? -0.713 -16.081 -29.602 1.00 62.50 88 SER A CA 1
ATOM 700 C C . SER A 1 88 ? -0.181 -14.983 -30.510 1.00 62.50 88 SER A C 1
ATOM 702 O O . SER A 1 88 ? 0.111 -15.223 -31.683 1.00 62.50 88 SER A O 1
ATOM 704 N N . LYS A 1 89 ? -0.094 -13.760 -29.974 1.00 66.69 89 LYS A N 1
ATOM 705 C CA . LYS A 1 89 ? 0.544 -12.643 -30.661 1.00 66.69 89 LYS A CA 1
ATOM 706 C C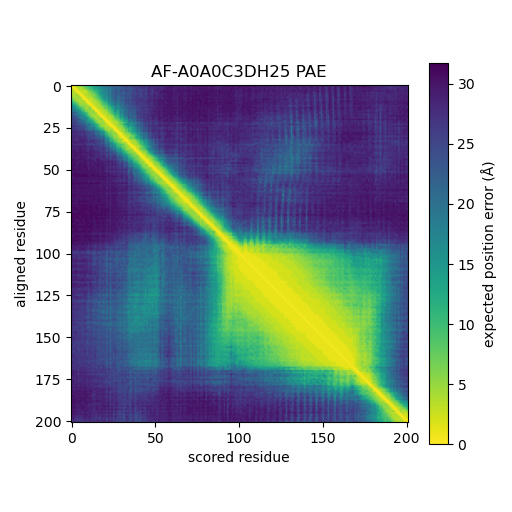 . LYS A 1 89 ? 1.928 -13.136 -31.073 1.00 66.69 89 LYS A C 1
ATOM 708 O O . LYS A 1 89 ? 2.659 -13.624 -30.206 1.00 66.69 89 LYS A O 1
ATOM 713 N N . PRO A 1 90 ? 2.285 -13.074 -32.367 1.00 67.19 90 PRO A N 1
ATOM 714 C CA . PRO A 1 90 ? 3.574 -13.566 -32.811 1.00 67.19 90 PRO A CA 1
ATOM 715 C C . PRO A 1 90 ? 4.641 -12.828 -32.012 1.00 67.19 90 PRO A C 1
ATOM 717 O O . PRO A 1 90 ? 4.650 -11.599 -31.966 1.00 67.19 90 PRO A O 1
ATOM 720 N N . TYR A 1 91 ? 5.497 -13.588 -31.332 1.00 65.81 91 TYR A N 1
ATOM 721 C CA . TYR A 1 91 ? 6.653 -13.065 -30.624 1.00 65.81 91 TYR A CA 1
ATOM 722 C C . TYR A 1 91 ? 7.528 -12.352 -31.657 1.00 65.81 91 TYR A C 1
ATOM 724 O O . TYR A 1 91 ? 8.286 -12.989 -32.392 1.00 65.81 91 TYR A O 1
ATOM 732 N N . VAL A 1 92 ? 7.354 -11.034 -31.782 1.00 74.31 92 VAL A N 1
ATOM 733 C CA . VAL A 1 92 ? 8.112 -10.216 -32.724 1.00 74.31 92 VAL A CA 1
ATOM 734 C C . VAL A 1 92 ? 9.545 -10.203 -32.216 1.00 74.31 92 VAL A C 1
ATOM 736 O O . VAL A 1 92 ? 9.902 -9.449 -31.313 1.00 74.31 92 VAL A O 1
ATOM 739 N N . ARG A 1 93 ? 10.377 -11.087 -32.773 1.00 76.75 93 ARG A N 1
ATOM 740 C CA . ARG A 1 93 ? 11.821 -11.017 -32.579 1.00 76.75 93 ARG A CA 1
ATOM 741 C C . ARG A 1 93 ? 12.279 -9.729 -33.239 1.00 76.75 93 ARG A C 1
ATOM 743 O O . ARG A 1 93 ? 12.268 -9.625 -34.462 1.00 76.75 93 ARG A O 1
ATOM 750 N N . HIS A 1 94 ? 12.646 -8.746 -32.428 1.00 79.94 94 HIS A N 1
ATOM 751 C CA . HIS A 1 94 ? 13.259 -7.527 -32.923 1.00 79.94 94 HIS A CA 1
ATOM 752 C C . HIS A 1 94 ? 14.632 -7.898 -33.499 1.00 79.94 94 HIS A C 1
ATOM 754 O O . HIS A 1 94 ? 15.587 -8.125 -32.757 1.00 79.94 94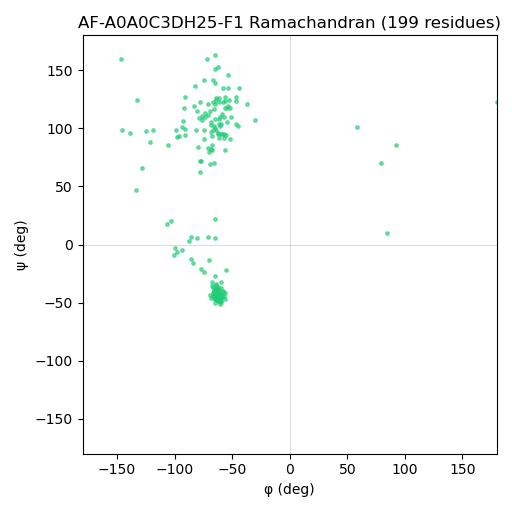 HIS A O 1
ATOM 760 N N . ILE A 1 95 ? 14.715 -8.056 -34.821 1.00 86.31 95 ILE A N 1
ATOM 761 C CA . ILE A 1 95 ? 15.975 -8.354 -35.503 1.00 86.31 95 ILE A CA 1
ATOM 762 C C . ILE A 1 95 ? 16.765 -7.049 -35.546 1.00 86.31 95 ILE A C 1
ATOM 764 O O . ILE A 1 95 ? 16.378 -6.106 -36.233 1.00 86.31 95 ILE A O 1
ATOM 768 N N . VAL A 1 96 ? 17.853 -6.980 -34.783 1.00 85.06 96 VAL A N 1
ATOM 769 C CA . VAL A 1 96 ? 18.807 -5.873 -34.881 1.00 85.06 96 VAL A CA 1
ATOM 770 C C . VAL A 1 96 ? 19.670 -6.131 -36.121 1.00 85.06 96 VAL A C 1
ATOM 772 O O . VAL A 1 96 ? 20.260 -7.212 -36.214 1.00 85.06 96 VAL A O 1
ATOM 775 N N . PRO A 1 97 ? 19.718 -5.209 -37.099 1.00 90.06 97 PRO A N 1
ATOM 776 C CA . PRO A 1 97 ? 20.560 -5.386 -38.275 1.00 90.06 97 PRO A CA 1
ATOM 777 C C . PRO A 1 97 ? 22.045 -5.457 -37.875 1.00 90.06 97 PRO A C 1
ATOM 779 O O . PRO A 1 97 ? 22.431 -4.890 -36.849 1.00 90.06 97 PRO A O 1
ATOM 782 N N . PRO A 1 98 ? 22.898 -6.139 -38.661 1.00 94.12 98 PRO A N 1
ATOM 783 C CA . PRO A 1 98 ? 24.335 -6.149 -38.415 1.00 94.12 98 PRO A CA 1
ATOM 784 C C . PRO A 1 98 ? 24.911 -4.722 -38.436 1.00 94.12 98 PRO A C 1
ATOM 786 O O . PRO A 1 98 ? 24.582 -3.965 -39.352 1.00 94.12 98 PRO A O 1
ATOM 789 N N . PRO A 1 99 ? 25.774 -4.347 -37.474 1.00 96.12 99 PRO A N 1
ATOM 790 C CA . PRO A 1 99 ? 26.381 -3.020 -37.451 1.00 96.12 99 PRO A CA 1
ATOM 791 C C . PRO A 1 99 ? 27.332 -2.834 -38.640 1.00 96.12 99 PRO A C 1
ATOM 793 O O . PRO A 1 99 ? 28.081 -3.744 -39.003 1.00 96.12 99 PRO A O 1
ATOM 796 N N . CYS A 1 100 ? 27.344 -1.635 -39.221 1.00 96.94 100 CYS A N 1
ATOM 797 C CA . CYS A 1 100 ? 28.190 -1.281 -40.363 1.00 96.94 100 CYS A CA 1
ATOM 798 C C . CYS A 1 100 ? 29.594 -0.811 -39.943 1.00 96.94 100 CYS A C 1
ATOM 800 O O . CYS A 1 100 ? 30.483 -0.670 -40.782 1.00 96.94 100 CYS A O 1
ATOM 802 N N . SER A 1 101 ? 29.807 -0.541 -38.651 1.00 98.12 101 SER A N 1
ATOM 803 C CA . SER A 1 101 ? 31.089 -0.083 -38.108 1.00 98.12 101 SER A CA 1
ATOM 804 C C . SER A 1 101 ? 31.342 -0.607 -36.693 1.00 98.12 101 SER A C 1
ATOM 806 O O . SER A 1 101 ? 30.418 -0.961 -35.961 1.00 98.12 101 SER A O 1
ATOM 808 N N . SER A 1 102 ? 32.610 -0.615 -36.275 1.00 97.56 102 SER A N 1
ATOM 809 C CA . SER A 1 102 ? 32.994 -0.976 -34.904 1.00 97.56 102 SER A CA 1
ATOM 810 C C . SER A 1 102 ? 32.446 0.001 -33.860 1.00 97.56 102 SER A C 1
ATOM 812 O O . SER A 1 102 ? 32.072 -0.421 -32.769 1.00 97.56 102 SER A O 1
ATOM 814 N N . MET A 1 103 ? 32.357 1.291 -34.199 1.00 97.81 103 MET A N 1
ATOM 815 C CA . MET A 1 103 ? 31.761 2.310 -33.332 1.00 97.81 103 MET A CA 1
ATOM 816 C C . MET A 1 103 ? 30.272 2.036 -33.100 1.00 97.81 103 MET A C 1
ATOM 818 O O . MET A 1 103 ? 29.812 2.043 -31.962 1.00 97.81 103 MET A O 1
ATOM 822 N N . GLU A 1 104 ? 29.522 1.748 -34.164 1.00 97.19 104 GLU A N 1
ATOM 823 C CA . GLU A 1 104 ? 28.104 1.389 -34.060 1.00 97.19 104 GLU A CA 1
ATOM 824 C C . GLU A 1 104 ? 27.909 0.120 -33.222 1.00 97.19 104 GLU A C 1
ATOM 826 O O . GLU A 1 104 ? 27.073 0.098 -32.320 1.00 97.19 104 GLU A O 1
ATOM 831 N N . ALA A 1 105 ? 28.734 -0.908 -33.449 1.00 96.44 105 ALA A N 1
ATOM 832 C CA . ALA A 1 105 ? 28.707 -2.131 -32.652 1.00 96.44 105 ALA A CA 1
ATOM 833 C C . ALA A 1 105 ? 28.950 -1.859 -31.154 1.00 96.44 105 ALA A C 1
ATOM 835 O O . ALA A 1 105 ? 28.268 -2.433 -30.304 1.00 96.44 105 ALA A O 1
ATOM 836 N N . TYR A 1 106 ? 29.890 -0.966 -30.824 1.00 97.12 106 TYR A N 1
ATOM 837 C CA . TYR A 1 106 ? 30.168 -0.563 -29.445 1.00 97.12 106 TYR A CA 1
ATOM 838 C C . TYR A 1 106 ? 28.980 0.167 -28.805 1.00 97.12 106 TYR A C 1
ATOM 840 O O . TYR A 1 106 ? 28.570 -0.188 -27.701 1.00 97.12 106 TYR A O 1
ATOM 848 N N . LEU A 1 107 ? 28.383 1.140 -29.501 1.00 97.19 107 LEU A N 1
ATOM 849 C CA . LEU A 1 107 ? 27.217 1.873 -28.995 1.00 97.19 107 LEU A CA 1
ATOM 850 C C . LEU A 1 107 ? 26.014 0.950 -28.767 1.00 97.19 107 LEU A C 1
ATOM 852 O O . LEU A 1 107 ? 25.344 1.072 -27.743 1.00 97.19 107 LEU A O 1
ATOM 856 N N . LEU A 1 108 ? 25.768 -0.004 -29.672 1.00 96.19 108 LEU A N 1
ATOM 857 C CA . LEU A 1 108 ? 24.718 -1.012 -29.502 1.00 96.19 108 LEU A CA 1
ATOM 858 C C . LEU A 1 108 ? 24.976 -1.909 -28.285 1.00 96.19 108 LEU A C 1
ATOM 860 O O . LEU A 1 108 ? 24.042 -2.227 -27.550 1.00 96.19 108 LEU A O 1
ATOM 864 N N . LEU A 1 109 ? 26.232 -2.296 -28.041 1.00 96.25 109 LEU A N 1
ATOM 865 C CA . LEU A 1 109 ? 26.598 -3.086 -26.866 1.00 96.25 109 LEU A CA 1
ATOM 866 C C . LEU A 1 109 ? 26.386 -2.304 -25.563 1.00 96.25 109 LEU A C 1
ATOM 868 O O . LEU A 1 109 ? 25.828 -2.851 -24.611 1.00 96.25 109 LEU A O 1
ATOM 872 N N . GLU A 1 110 ? 26.806 -1.040 -25.515 1.00 97.81 110 GLU A N 1
ATOM 873 C CA . GLU A 1 110 ? 26.605 -0.178 -24.344 1.00 97.81 110 GLU A CA 1
ATOM 874 C C . GLU A 1 110 ? 25.119 0.109 -24.094 1.00 97.81 110 GLU A C 1
ATOM 876 O O . GLU A 1 110 ? 24.661 0.020 -22.953 1.00 97.81 110 GLU A O 1
ATOM 881 N N . ALA A 1 111 ? 24.333 0.342 -25.149 1.00 96.50 111 ALA A N 1
ATOM 882 C CA . ALA A 1 111 ? 22.881 0.467 -25.045 1.00 96.50 111 ALA A CA 1
ATOM 883 C C . ALA A 1 111 ? 22.248 -0.816 -24.485 1.00 96.50 111 ALA A C 1
ATOM 885 O O . ALA A 1 111 ? 21.513 -0.756 -23.502 1.00 96.50 111 ALA A O 1
ATOM 886 N N . ALA A 1 112 ? 22.608 -1.989 -25.016 1.00 95.56 112 ALA A N 1
ATOM 887 C CA . ALA A 1 112 ? 22.095 -3.270 -24.528 1.00 95.56 112 ALA A CA 1
ATOM 888 C C . ALA A 1 112 ? 22.481 -3.549 -23.060 1.00 95.56 112 ALA A C 1
ATOM 890 O O . ALA A 1 112 ? 21.688 -4.111 -22.298 1.00 95.56 112 ALA A O 1
ATOM 891 N N . ARG A 1 113 ? 23.688 -3.148 -22.635 1.00 98.25 113 ARG A N 1
ATOM 892 C CA . ARG A 1 113 ? 24.121 -3.225 -21.228 1.00 98.25 113 ARG A CA 1
ATOM 893 C C . ARG A 1 113 ? 23.289 -2.308 -20.338 1.00 98.25 113 ARG A C 1
ATOM 895 O O . ARG A 1 113 ? 22.811 -2.761 -19.296 1.00 98.25 113 ARG A O 1
ATOM 902 N N . SER A 1 114 ? 23.090 -1.063 -20.765 1.00 98.12 114 SER A N 1
ATOM 903 C CA . SER A 1 114 ? 22.254 -0.087 -20.065 1.00 98.12 114 SER A CA 1
ATOM 904 C C . SER A 1 114 ? 20.814 -0.585 -19.933 1.00 98.12 114 SER A C 1
ATOM 906 O O . SER A 1 114 ? 20.283 -0.642 -18.826 1.00 98.12 114 SER A O 1
ATOM 908 N N . ASP A 1 115 ? 20.213 -1.071 -21.020 1.00 97.31 115 ASP A N 1
ATOM 909 C CA . ASP A 1 115 ? 18.849 -1.608 -21.026 1.00 97.31 115 ASP A CA 1
ATOM 910 C C . ASP A 1 115 ? 18.703 -2.802 -20.082 1.00 97.31 115 ASP A C 1
ATOM 912 O O . ASP A 1 115 ? 17.741 -2.886 -19.311 1.00 97.31 115 ASP A O 1
ATOM 916 N N . ARG A 1 116 ? 19.686 -3.712 -20.077 1.00 97.31 116 ARG A N 1
ATOM 917 C CA . ARG A 1 116 ? 19.721 -4.828 -19.125 1.00 97.31 116 ARG A CA 1
ATOM 918 C C . ARG A 1 116 ? 19.790 -4.327 -17.683 1.00 97.31 116 ARG A C 1
ATOM 920 O O . ARG A 1 116 ? 19.076 -4.855 -16.829 1.00 97.31 116 ARG A O 1
ATOM 927 N N . GLN A 1 117 ? 20.624 -3.328 -17.400 1.00 97.81 117 GLN A N 1
ATOM 928 C CA . GLN A 1 117 ? 20.749 -2.752 -16.062 1.00 97.81 117 GLN A CA 1
ATOM 929 C C . GLN A 1 117 ? 19.453 -2.057 -15.623 1.00 97.81 117 GLN A C 1
ATOM 931 O O . GLN A 1 117 ? 18.985 -2.303 -14.511 1.00 97.81 117 GLN A O 1
ATOM 936 N N . ILE A 1 118 ? 18.839 -1.256 -16.496 1.00 97.25 118 ILE A N 1
ATOM 937 C CA . ILE A 1 118 ? 17.546 -0.602 -16.252 1.00 97.25 118 ILE A CA 1
ATOM 938 C C . ILE A 1 118 ? 16.467 -1.656 -15.991 1.00 97.25 118 ILE A C 1
ATOM 940 O O . ILE A 1 118 ? 15.695 -1.529 -15.041 1.00 97.25 118 ILE A O 1
ATOM 944 N N . SER A 1 119 ? 16.421 -2.716 -16.802 1.00 97.62 119 SER A N 1
ATOM 945 C CA . SER A 1 119 ? 15.482 -3.825 -16.618 1.00 97.62 119 SER A CA 1
ATOM 946 C C . SER A 1 119 ? 15.670 -4.507 -15.260 1.00 97.62 119 SER A C 1
ATOM 948 O O . SER A 1 119 ? 14.683 -4.748 -14.566 1.00 97.62 119 SER A O 1
ATOM 950 N N . SER A 1 120 ? 16.917 -4.760 -14.847 1.00 97.25 120 SER A N 1
ATOM 951 C CA . SER A 1 120 ? 17.224 -5.320 -13.524 1.00 97.25 120 SER A CA 1
ATOM 952 C C . SER A 1 120 ? 16.743 -4.401 -12.403 1.00 97.25 120 SER A C 1
ATOM 954 O O . SER A 1 120 ? 15.970 -4.833 -11.557 1.00 97.25 120 SER A O 1
ATOM 956 N N . MET A 1 121 ? 17.102 -3.115 -12.448 1.00 97.62 121 MET A N 1
ATOM 957 C CA . MET A 1 121 ? 16.695 -2.143 -11.428 1.00 97.62 121 MET A CA 1
ATOM 958 C C . MET A 1 121 ? 15.174 -2.010 -11.320 1.00 97.62 121 MET A C 1
ATOM 960 O O . MET A 1 121 ? 14.643 -1.871 -10.222 1.00 97.62 121 MET A O 1
ATOM 964 N N . ARG A 1 122 ? 14.454 -2.065 -12.447 1.00 97.94 122 ARG A N 1
ATOM 965 C CA . ARG A 1 122 ? 12.984 -2.046 -12.451 1.00 97.94 122 ARG A CA 1
ATOM 966 C C . ARG A 1 122 ? 12.394 -3.273 -11.761 1.00 97.94 122 ARG A C 1
ATOM 968 O O . ARG A 1 122 ? 11.408 -3.127 -11.047 1.00 97.94 122 ARG A O 1
ATOM 975 N N . LYS A 1 123 ? 12.979 -4.457 -11.967 1.00 97.44 123 LYS A N 1
ATOM 976 C CA . LYS A 1 123 ? 12.548 -5.686 -11.283 1.00 97.44 123 LYS A CA 1
ATOM 977 C C . LYS A 1 123 ? 12.795 -5.597 -9.782 1.00 97.44 123 LYS A C 1
ATOM 979 O O . LYS A 1 123 ? 11.874 -5.872 -9.020 1.00 97.44 123 LYS A O 1
ATOM 984 N N . ASP A 1 124 ? 13.982 -5.149 -9.382 1.00 97.75 124 ASP A N 1
ATOM 985 C CA . ASP A 1 124 ? 14.341 -4.988 -7.969 1.00 97.75 124 ASP A CA 1
ATOM 986 C C . ASP A 1 124 ? 13.409 -3.977 -7.284 1.00 97.75 124 ASP A C 1
ATOM 988 O O . ASP A 1 124 ? 12.856 -4.246 -6.221 1.00 97.75 124 ASP A O 1
ATOM 992 N N . LEU A 1 125 ? 13.137 -2.844 -7.940 1.00 98.38 125 LEU A N 1
ATOM 993 C CA . LEU A 1 125 ? 12.197 -1.845 -7.435 1.00 98.38 125 LEU A CA 1
ATOM 994 C C . LEU A 1 125 ? 10.768 -2.395 -7.320 1.00 98.38 125 LEU A C 1
ATOM 996 O O . LEU A 1 125 ? 10.096 -2.149 -6.321 1.00 98.38 125 LEU A O 1
ATOM 1000 N N . ALA A 1 126 ? 10.292 -3.132 -8.327 1.00 97.94 126 ALA A N 1
ATOM 1001 C CA . ALA A 1 126 ? 8.968 -3.746 -8.284 1.00 97.94 126 ALA A CA 1
ATOM 1002 C C . ALA A 1 126 ? 8.853 -4.745 -7.123 1.00 97.94 126 ALA A C 1
ATOM 1004 O O . ALA A 1 126 ? 7.848 -4.739 -6.412 1.00 97.94 126 ALA A O 1
ATOM 1005 N N . TYR A 1 127 ? 9.893 -5.553 -6.896 1.00 98.25 127 TYR A N 1
ATOM 1006 C CA . TYR A 1 127 ? 9.963 -6.469 -5.762 1.00 98.25 127 TYR A CA 1
ATOM 1007 C C . TYR A 1 127 ? 9.884 -5.721 -4.426 1.00 98.25 127 TYR A C 1
ATOM 1009 O O . TYR A 1 127 ? 9.040 -6.049 -3.594 1.00 98.25 127 TYR A O 1
ATOM 1017 N N . GLU A 1 128 ? 10.688 -4.672 -4.246 1.00 98.19 128 GLU A N 1
ATOM 1018 C CA . GLU A 1 128 ? 10.689 -3.866 -3.021 1.00 98.19 128 GLU A CA 1
ATOM 1019 C C . GLU A 1 128 ? 9.329 -3.211 -2.746 1.00 98.19 128 GLU A C 1
ATOM 1021 O O . GLU A 1 128 ? 8.855 -3.213 -1.608 1.00 98.19 128 GLU A O 1
ATOM 1026 N N . ILE A 1 129 ? 8.664 -2.684 -3.779 1.00 97.56 129 ILE A N 1
ATOM 1027 C CA . ILE A 1 129 ? 7.321 -2.098 -3.651 1.00 97.56 129 ILE A CA 1
ATOM 1028 C C . ILE A 1 129 ? 6.314 -3.160 -3.195 1.00 97.56 129 ILE A C 1
ATOM 1030 O O . ILE A 1 129 ? 5.566 -2.929 -2.243 1.00 97.56 129 ILE A O 1
ATOM 1034 N N . VAL A 1 130 ? 6.301 -4.330 -3.840 1.00 97.88 130 VAL A N 1
ATOM 1035 C CA . VAL A 1 130 ? 5.393 -5.430 -3.476 1.00 97.88 130 VAL A CA 1
ATOM 1036 C C . VAL A 1 130 ? 5.670 -5.915 -2.054 1.00 97.88 130 VAL A C 1
ATOM 1038 O O . VAL A 1 130 ? 4.732 -6.094 -1.277 1.00 97.88 130 VAL A O 1
ATOM 1041 N N . HIS A 1 131 ? 6.941 -6.071 -1.684 1.00 98.31 131 HIS A N 1
ATOM 1042 C CA . HIS A 1 131 ? 7.339 -6.516 -0.353 1.00 98.31 131 HIS A CA 1
ATOM 1043 C C . HIS A 1 131 ? 6.873 -5.542 0.737 1.00 98.31 131 HIS A C 1
ATOM 1045 O O . HIS A 1 131 ? 6.222 -5.954 1.701 1.00 98.31 131 HIS A O 1
ATOM 1051 N N . ARG A 1 132 ? 7.113 -4.238 0.556 1.00 97.88 132 ARG A N 1
ATOM 1052 C CA . ARG A 1 132 ? 6.664 -3.201 1.499 1.00 97.88 132 ARG A CA 1
ATOM 1053 C C . ARG A 1 132 ? 5.146 -3.138 1.613 1.00 97.88 132 ARG A C 1
ATOM 1055 O O . ARG A 1 132 ? 4.627 -3.073 2.724 1.00 97.88 132 ARG A O 1
ATOM 1062 N N . ASN A 1 133 ? 4.434 -3.212 0.489 1.00 97.31 133 ASN A N 1
ATOM 1063 C CA . ASN A 1 133 ? 2.970 -3.229 0.488 1.00 97.31 133 ASN A CA 1
ATOM 1064 C C . ASN A 1 133 ? 2.424 -4.464 1.214 1.00 97.31 133 ASN A C 1
ATOM 1066 O O . ASN A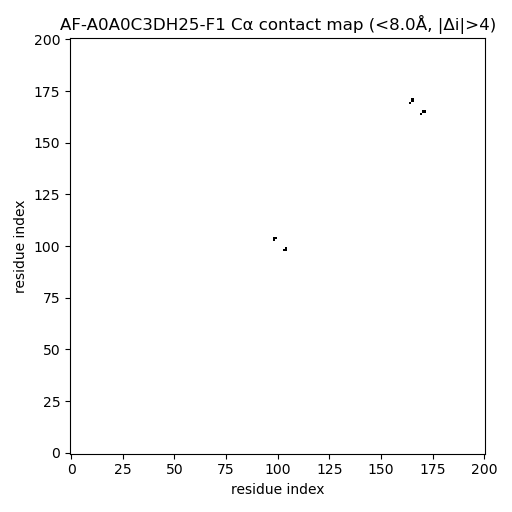 1 133 ? 1.466 -4.353 1.975 1.00 97.31 133 ASN A O 1
ATOM 1070 N N . SER A 1 134 ? 3.059 -5.626 1.038 1.00 98.19 134 SER A N 1
ATOM 1071 C CA . SER A 1 134 ? 2.699 -6.842 1.770 1.00 98.19 134 SER A CA 1
ATOM 1072 C C . SER A 1 134 ? 2.869 -6.665 3.281 1.00 98.19 134 SER A C 1
ATOM 1074 O O . SER A 1 134 ? 1.975 -7.041 4.037 1.00 98.19 134 SER A O 1
ATOM 1076 N N . ILE A 1 135 ? 3.982 -6.076 3.733 1.00 98.12 135 ILE A N 1
ATOM 1077 C CA . ILE A 1 135 ? 4.213 -5.797 5.160 1.00 98.12 135 ILE A CA 1
ATOM 1078 C C . ILE A 1 135 ? 3.157 -4.822 5.699 1.00 98.12 135 ILE A C 1
ATOM 1080 O O . ILE A 1 135 ? 2.573 -5.071 6.753 1.00 98.12 135 ILE A O 1
ATOM 1084 N N . ALA A 1 136 ? 2.871 -3.740 4.972 1.00 97.31 136 ALA A N 1
ATOM 1085 C CA . ALA A 1 136 ? 1.872 -2.753 5.380 1.00 97.31 136 ALA A CA 1
ATOM 1086 C C . ALA A 1 136 ? 0.469 -3.371 5.504 1.00 97.31 136 ALA A C 1
ATOM 1088 O O . ALA A 1 136 ? -0.235 -3.115 6.479 1.00 97.31 136 ALA A O 1
ATOM 1089 N N . LEU A 1 137 ? 0.074 -4.233 4.563 1.00 98.50 137 LEU A N 1
ATOM 1090 C CA . LEU A 1 137 ? -1.201 -4.951 4.629 1.00 98.50 137 LEU A CA 1
ATOM 1091 C C . LEU A 1 137 ? -1.279 -5.892 5.837 1.00 98.50 137 LEU A C 1
ATOM 1093 O O . LEU A 1 137 ? -2.314 -5.941 6.500 1.00 98.50 137 LEU A O 1
ATOM 1097 N N . GLN A 1 138 ? -0.195 -6.607 6.150 1.00 98.25 138 GLN A N 1
ATOM 1098 C CA . GLN A 1 138 ? -0.134 -7.464 7.338 1.00 98.25 138 GLN A CA 1
ATOM 1099 C C . GLN A 1 138 ? -0.271 -6.649 8.627 1.00 98.25 138 GLN A C 1
ATOM 1101 O O . GLN A 1 138 ? -1.039 -7.028 9.509 1.00 98.25 138 GLN A O 1
ATOM 1106 N N . LEU A 1 139 ? 0.416 -5.507 8.721 1.00 98.06 139 LEU A N 1
ATOM 1107 C CA . LEU A 1 139 ? 0.305 -4.619 9.876 1.00 98.06 139 LEU A CA 1
ATOM 1108 C C . LEU A 1 139 ? -1.114 -4.055 10.024 1.00 98.06 139 LEU A C 1
ATOM 1110 O O . LEU A 1 139 ? -1.680 -4.111 11.113 1.00 98.06 139 LEU A O 1
ATOM 1114 N N . ASN A 1 140 ? -1.707 -3.567 8.933 1.00 97.44 140 ASN A N 1
ATOM 1115 C CA . ASN A 1 140 ? -3.073 -3.042 8.939 1.00 97.44 140 ASN A CA 1
ATOM 1116 C C . ASN A 1 140 ? -4.079 -4.095 9.408 1.00 97.44 140 ASN A C 1
ATOM 1118 O O . ASN A 1 140 ? -4.983 -3.781 10.179 1.00 97.44 140 ASN A O 1
ATOM 1122 N N . ARG A 1 141 ? -3.901 -5.352 8.990 1.00 98.62 141 ARG A N 1
ATOM 1123 C CA . ARG A 1 141 ? -4.733 -6.464 9.451 1.00 98.62 141 ARG A CA 1
ATOM 1124 C C . ARG A 1 141 ? -4.597 -6.696 10.956 1.00 98.62 141 ARG A C 1
ATOM 1126 O O . ARG A 1 141 ? -5.612 -6.777 11.632 1.00 98.62 141 ARG A O 1
ATOM 1133 N N . LEU A 1 142 ? -3.374 -6.746 11.486 1.00 98.44 142 LEU A N 1
ATOM 1134 C CA . LEU A 1 142 ? -3.152 -6.906 12.929 1.00 98.44 142 LEU A CA 1
ATOM 1135 C C . LEU A 1 142 ? -3.755 -5.749 13.736 1.00 98.44 142 LEU A C 1
ATOM 1137 O O . LEU A 1 142 ? -4.304 -5.957 14.815 1.00 98.44 142 LEU A O 1
ATOM 1141 N N . MET A 1 143 ? -3.663 -4.522 13.219 1.00 98.00 143 MET A N 1
ATOM 1142 C CA . MET A 1 143 ? -4.281 -3.357 13.852 1.00 98.00 143 MET A CA 1
ATOM 1143 C C . MET A 1 143 ? -5.807 -3.436 13.842 1.00 98.00 143 MET A C 1
ATOM 1145 O O . MET A 1 143 ? -6.425 -3.067 14.837 1.00 98.00 143 MET A O 1
ATOM 1149 N N . LEU A 1 144 ? -6.403 -3.922 12.749 1.00 98.44 144 LEU A N 1
ATOM 1150 C CA . LEU A 1 144 ? -7.844 -4.131 12.654 1.00 98.44 144 LEU A CA 1
ATOM 1151 C C . LEU A 1 144 ? -8.314 -5.209 13.635 1.00 98.44 144 LEU A C 1
ATOM 1153 O O . LEU A 1 144 ? -9.207 -4.938 14.427 1.00 98.44 144 LEU A O 1
ATOM 1157 N N . GLU A 1 145 ? -7.659 -6.372 13.647 1.00 98.44 145 GLU A N 1
ATOM 1158 C CA . GLU A 1 145 ? -7.957 -7.460 14.591 1.00 98.44 145 GLU A CA 1
ATOM 1159 C C . GLU A 1 145 ? -7.858 -6.957 16.042 1.00 98.44 145 GLU A C 1
ATOM 1161 O O . GLU A 1 145 ? -8.727 -7.224 16.868 1.00 98.44 145 GLU A O 1
ATOM 1166 N N . ARG A 1 146 ? -6.844 -6.138 16.352 1.00 98.38 146 ARG A N 1
ATOM 1167 C CA . ARG A 1 146 ? -6.713 -5.520 17.676 1.00 98.38 146 ARG A CA 1
ATOM 1168 C C . ARG A 1 146 ? -7.846 -4.534 17.979 1.00 98.38 146 ARG A C 1
ATOM 1170 O O . ARG A 1 146 ? -8.359 -4.534 19.094 1.00 98.38 146 ARG A O 1
ATOM 1177 N N . ALA A 1 147 ? -8.234 -3.698 17.019 1.00 97.88 147 ALA A N 1
ATOM 1178 C CA . ALA A 1 147 ? -9.332 -2.751 17.194 1.00 97.88 147 ALA A CA 1
ATOM 1179 C C . ALA A 1 147 ? -10.675 -3.463 17.421 1.00 97.88 147 ALA A C 1
ATOM 1181 O O . ALA A 1 147 ? -11.459 -3.009 18.249 1.00 97.88 147 ALA A O 1
ATOM 1182 N N . GLU A 1 148 ? -10.915 -4.584 16.738 1.00 98.44 148 GLU A N 1
ATOM 1183 C CA . GLU A 1 148 ? -12.085 -5.441 16.965 1.00 98.44 148 GLU A CA 1
ATOM 1184 C C . GLU A 1 148 ? -12.079 -6.000 18.393 1.00 98.44 148 GLU A C 1
ATOM 1186 O O . GLU A 1 148 ? -13.058 -5.829 19.114 1.00 98.44 148 GLU A O 1
ATOM 1191 N N . THR A 1 149 ? -10.947 -6.542 18.863 1.00 98.25 149 THR A N 1
ATOM 1192 C CA . THR A 1 149 ? -10.853 -7.033 20.251 1.00 98.25 149 THR A CA 1
ATOM 1193 C C . THR A 1 149 ? -11.032 -5.932 21.300 1.00 98.25 149 THR A C 1
ATOM 1195 O O . THR A 1 149 ? -11.659 -6.160 22.335 1.00 98.25 149 THR A O 1
ATOM 1198 N N . ASP A 1 150 ? -10.502 -4.731 21.044 1.00 98.00 150 ASP A N 1
ATOM 1199 C CA . ASP A 1 150 ? -10.653 -3.581 21.940 1.00 98.00 150 ASP A CA 1
ATOM 1200 C C . ASP A 1 150 ? -12.124 -3.111 21.975 1.00 98.00 150 ASP A C 1
ATOM 1202 O O . ASP A 1 150 ? -12.621 -2.709 23.032 1.00 98.00 150 ASP A O 1
ATOM 1206 N N . LEU A 1 151 ? -12.833 -3.183 20.841 1.00 98.12 151 LEU A N 1
ATOM 1207 C CA . LEU A 1 151 ? -14.254 -2.847 20.733 1.00 98.12 151 LEU A CA 1
ATOM 1208 C C . LEU A 1 151 ? -15.136 -3.858 21.474 1.00 98.12 151 LEU A C 1
ATOM 1210 O O . LEU A 1 151 ? -15.983 -3.439 22.263 1.00 98.12 151 LEU A O 1
ATOM 1214 N N . ASP A 1 152 ? -14.890 -5.157 21.304 1.00 98.38 152 ASP A N 1
ATOM 1215 C CA . ASP A 1 152 ? -15.614 -6.209 22.027 1.00 98.38 152 ASP A CA 1
ATOM 1216 C C . ASP A 1 152 ? -15.447 -6.054 23.548 1.00 98.38 152 ASP A C 1
ATOM 1218 O O . ASP A 1 152 ? -16.423 -6.079 24.302 1.00 98.38 152 ASP A O 1
ATOM 1222 N N . ALA A 1 153 ? -14.219 -5.797 24.011 1.00 97.94 153 ALA A N 1
ATOM 1223 C CA . ALA A 1 153 ? -13.943 -5.554 25.427 1.00 97.94 153 ALA A CA 1
ATOM 1224 C C . ALA A 1 153 ? -14.655 -4.294 25.958 1.00 97.94 153 ALA A C 1
ATOM 1226 O O . ALA A 1 153 ? -15.127 -4.268 27.101 1.00 97.94 153 ALA A O 1
ATOM 1227 N N . ALA A 1 154 ? -14.748 -3.239 25.143 1.00 96.75 154 ALA A N 1
ATOM 1228 C CA . ALA A 1 154 ? -15.489 -2.034 25.498 1.00 96.75 154 ALA A CA 1
ATOM 1229 C C . ALA A 1 154 ? -16.999 -2.305 25.600 1.00 96.75 154 ALA A C 1
ATOM 1231 O O . ALA A 1 154 ? -17.634 -1.843 26.553 1.00 96.75 154 ALA A O 1
ATOM 1232 N N . ASP A 1 155 ? -17.567 -3.077 24.675 1.00 96.50 155 ASP A N 1
ATOM 1233 C CA . ASP A 1 155 ? -18.981 -3.453 24.692 1.00 96.50 155 ASP A CA 1
ATOM 1234 C C . ASP A 1 155 ? -19.326 -4.331 25.904 1.00 96.50 155 ASP A C 1
ATOM 1236 O O . ASP A 1 155 ? -20.343 -4.091 26.570 1.00 96.50 155 ASP A O 1
ATOM 1240 N N . GLU A 1 156 ? -18.459 -5.281 26.268 1.00 97.44 156 GLU A N 1
ATOM 1241 C CA . GLU A 1 156 ? -18.597 -6.065 27.502 1.00 97.44 156 GLU A CA 1
ATOM 1242 C C . GLU A 1 156 ? -18.591 -5.171 28.747 1.00 97.44 156 GLU A C 1
ATOM 1244 O O . GLU A 1 156 ? -19.461 -5.297 29.620 1.00 97.44 156 GLU A O 1
ATOM 1249 N N . LEU A 1 157 ? -17.649 -4.225 28.821 1.00 96.38 157 LEU A N 1
ATOM 1250 C CA . LEU A 1 157 ? -17.552 -3.283 29.934 1.00 96.38 157 LEU A CA 1
ATOM 1251 C C . LEU A 1 157 ? -18.806 -2.405 30.035 1.00 96.38 157 LEU A C 1
ATOM 1253 O O . LEU A 1 157 ? -19.362 -2.242 31.126 1.00 96.38 157 LEU A O 1
ATOM 1257 N N . VAL A 1 158 ? -19.285 -1.872 28.910 1.00 93.19 158 VAL A N 1
ATOM 1258 C CA . VAL A 1 158 ? -20.538 -1.107 28.851 1.00 93.19 158 VAL A CA 1
ATOM 1259 C C . VAL A 1 158 ? -21.709 -1.969 29.324 1.00 93.19 158 VAL A C 1
ATOM 1261 O O . VAL A 1 158 ? -22.526 -1.509 30.128 1.00 93.19 158 VAL A O 1
ATOM 1264 N N . GLY A 1 159 ? -21.781 -3.229 28.888 1.00 93.50 159 GLY A N 1
ATOM 1265 C CA . GLY A 1 159 ? -22.772 -4.199 29.353 1.00 93.50 159 GLY A CA 1
ATOM 1266 C C . GLY A 1 159 ? -22.737 -4.400 30.871 1.00 93.50 159 GLY A C 1
ATOM 1267 O O . GLY A 1 159 ? -23.783 -4.367 31.527 1.00 93.50 159 GLY A O 1
ATOM 1268 N N . HIS A 1 160 ? -21.544 -4.531 31.450 1.00 95.75 160 HIS A N 1
ATOM 1269 C CA . HIS A 1 160 ? -21.361 -4.704 32.890 1.00 95.75 160 HIS A CA 1
ATOM 1270 C C . HIS A 1 160 ? -21.778 -3.463 33.694 1.00 95.75 160 HIS A C 1
ATOM 1272 O O . HIS A 1 160 ? -22.493 -3.572 34.697 1.00 95.75 160 HIS A O 1
ATOM 1278 N N . VAL A 1 161 ? -21.391 -2.270 33.234 1.00 91.69 161 VAL A N 1
ATOM 1279 C CA . VAL A 1 161 ? -21.792 -0.998 33.854 1.00 91.69 161 VAL A CA 1
ATOM 1280 C C . VAL A 1 161 ? -23.314 -0.843 33.819 1.00 91.69 161 VAL A C 1
ATOM 1282 O O . VAL A 1 161 ? -23.928 -0.555 34.848 1.00 91.69 161 VAL A O 1
ATOM 1285 N N . ARG A 1 162 ? -23.948 -1.121 32.673 1.00 90.38 162 ARG A N 1
ATOM 1286 C CA . ARG A 1 162 ? -25.414 -1.113 32.521 1.00 90.38 162 ARG A CA 1
ATOM 1287 C C . ARG A 1 162 ? -26.108 -2.042 33.503 1.00 90.38 162 ARG A C 1
ATOM 1289 O O . ARG A 1 162 ? -27.091 -1.657 34.137 1.00 90.38 162 ARG A O 1
ATOM 1296 N N . LEU A 1 163 ? -25.609 -3.269 33.620 1.00 92.75 163 LEU A N 1
ATOM 1297 C CA . LEU A 1 163 ? -26.151 -4.261 34.540 1.00 92.75 163 LEU A CA 1
ATOM 1298 C C . LEU A 1 163 ? -26.048 -3.775 35.993 1.00 92.75 163 LEU A C 1
ATOM 1300 O O . LEU A 1 163 ? -27.034 -3.840 36.727 1.00 92.75 163 LEU A O 1
ATOM 1304 N N . THR A 1 164 ? -24.901 -3.212 36.370 1.00 93.38 164 THR A N 1
ATOM 1305 C CA . THR A 1 164 ? -24.651 -2.671 37.715 1.00 93.38 164 THR A CA 1
ATOM 1306 C C . THR A 1 164 ? -25.594 -1.509 38.050 1.00 93.38 164 THR A C 1
ATOM 1308 O O . THR A 1 164 ? -26.204 -1.501 39.118 1.00 93.38 164 THR A O 1
ATOM 1311 N N . ILE A 1 165 ? -25.793 -0.565 37.121 1.00 89.12 165 ILE A N 1
ATOM 1312 C CA . ILE A 1 165 ? -26.724 0.570 37.288 1.00 89.12 165 ILE A CA 1
ATOM 1313 C C . ILE A 1 165 ? -28.168 0.083 37.485 1.00 89.12 165 ILE A C 1
ATOM 1315 O O . ILE A 1 165 ? -28.907 0.606 38.321 1.00 89.12 165 ILE A O 1
ATOM 1319 N N . ARG A 1 166 ? -28.594 -0.938 36.734 1.00 89.12 166 ARG A N 1
ATOM 1320 C CA . ARG A 1 166 ? -29.940 -1.515 36.896 1.00 89.12 166 ARG A CA 1
ATOM 1321 C C . ARG A 1 166 ? -30.099 -2.195 38.253 1.00 89.12 166 ARG A C 1
ATOM 1323 O O . ARG A 1 166 ? -31.138 -2.046 38.891 1.00 89.12 166 ARG A O 1
ATOM 1330 N N . GLN A 1 167 ? -29.072 -2.913 38.705 1.00 93.25 167 GLN A N 1
ATOM 1331 C CA . GLN A 1 167 ? -29.069 -3.571 40.013 1.00 93.25 167 GLN A CA 1
ATOM 1332 C C . GLN A 1 167 ? -29.115 -2.574 41.177 1.00 93.25 167 GLN A C 1
ATOM 1334 O O . GLN A 1 167 ? -29.669 -2.900 42.224 1.00 93.25 167 GLN A O 1
ATOM 1339 N N . SER A 1 168 ? -28.614 -1.349 40.996 1.00 93.62 168 SER A N 1
ATOM 1340 C CA . SER A 1 168 ? -28.704 -0.289 42.008 1.00 93.62 168 SER A CA 1
ATOM 1341 C C . SER A 1 168 ? -30.059 0.439 42.041 1.00 93.62 168 SER A C 1
ATOM 1343 O O . SER A 1 168 ? -30.210 1.409 42.781 1.00 93.62 168 SER A O 1
ATOM 1345 N N . GLY A 1 169 ? -31.051 0.001 41.256 1.00 92.38 169 GLY A N 1
ATOM 1346 C CA . GLY A 1 169 ? -32.404 0.568 41.249 1.00 92.38 169 GLY A CA 1
ATOM 1347 C C . GLY A 1 169 ? -32.584 1.802 40.358 1.00 92.38 169 GLY A C 1
ATOM 1348 O O . GLY A 1 169 ? -33.634 2.444 40.412 1.00 92.38 169 GLY A O 1
ATOM 1349 N N . HIS A 1 170 ? -31.600 2.146 39.523 1.00 87.25 170 HIS A N 1
ATOM 1350 C CA . HIS A 1 170 ? -31.749 3.230 38.552 1.00 87.25 170 HIS A CA 1
ATOM 1351 C C . HIS A 1 170 ? -32.483 2.756 37.288 1.00 87.25 170 HIS A C 1
ATOM 1353 O O . HIS A 1 170 ? -32.222 1.680 36.748 1.00 87.25 170 HIS A O 1
ATOM 1359 N N . SER A 1 171 ? -33.420 3.581 36.808 1.00 82.00 171 SER A N 1
ATOM 1360 C CA . SER A 1 171 ? -34.213 3.291 35.608 1.00 82.00 171 SER A CA 1
ATOM 1361 C C . SER A 1 171 ? -33.385 3.467 34.324 1.00 82.00 171 SER A C 1
ATOM 1363 O O . SER A 1 171 ? -32.663 4.462 34.209 1.00 82.00 171 SER A O 1
ATOM 1365 N N . PRO A 1 172 ? -33.560 2.598 33.304 1.00 75.50 172 PRO A N 1
ATOM 1366 C CA . PRO A 1 172 ? -32.940 2.753 31.984 1.00 75.50 172 PRO A CA 1
ATOM 1367 C C . PRO A 1 172 ? -33.235 4.098 31.301 1.00 75.50 172 PRO A C 1
ATOM 1369 O O . PRO A 1 172 ? -32.485 4.517 30.427 1.00 75.50 172 PRO A O 1
ATOM 1372 N N . ALA A 1 173 ? -34.310 4.795 31.690 1.00 75.75 173 ALA A N 1
ATOM 1373 C CA . ALA A 1 173 ? -34.675 6.098 31.126 1.00 75.75 173 ALA A CA 1
ATOM 1374 C C . ALA A 1 173 ? -33.584 7.170 31.325 1.00 75.75 173 ALA A C 1
ATOM 1376 O O . ALA A 1 173 ? -33.398 8.024 30.461 1.00 75.75 173 ALA A O 1
ATOM 1377 N N . VAL A 1 174 ? -32.827 7.094 32.427 1.00 70.69 174 VAL A N 1
ATOM 1378 C CA . VAL A 1 174 ? -31.698 8.003 32.703 1.00 70.69 174 VAL A CA 1
ATOM 1379 C C . VAL A 1 174 ? -30.552 7.772 31.711 1.00 70.69 174 VAL A C 1
ATOM 1381 O O . VAL A 1 174 ? -29.875 8.712 31.306 1.00 70.69 174 VAL A O 1
ATOM 1384 N N . GLU A 1 175 ? -30.377 6.529 31.265 1.00 67.75 175 GLU A N 1
ATOM 1385 C CA . GLU A 1 175 ? -29.342 6.133 30.312 1.00 67.75 175 GLU A CA 1
ATOM 1386 C C . GLU A 1 175 ? -29.596 6.703 28.908 1.00 67.75 175 GLU A C 1
ATOM 1388 O O . GLU A 1 175 ? -28.687 7.226 28.264 1.00 67.75 175 GLU A O 1
ATOM 1393 N N . TYR A 1 176 ? -30.849 6.649 28.441 1.00 69.56 176 TYR A N 1
ATOM 1394 C CA . TYR A 1 176 ? -31.236 7.207 27.142 1.00 69.56 176 TYR A CA 1
ATOM 1395 C C . TYR A 1 176 ? -31.125 8.736 27.112 1.00 69.56 176 TYR A C 1
ATOM 1397 O O . TYR A 1 176 ? -30.671 9.283 26.110 1.00 69.56 176 TYR A O 1
ATOM 1405 N N . ALA A 1 177 ? -31.447 9.415 28.218 1.00 66.00 177 ALA A N 1
ATOM 1406 C CA . ALA A 1 177 ? -31.329 10.870 28.318 1.00 66.00 177 ALA A CA 1
ATOM 1407 C C . ALA A 1 177 ? -29.872 11.365 28.206 1.00 66.00 177 ALA A C 1
ATOM 1409 O O . ALA A 1 177 ? -29.625 12.416 27.621 1.00 66.00 177 ALA A O 1
ATOM 1410 N N . MET A 1 178 ? -28.892 10.602 28.709 1.00 66.12 178 MET A N 1
ATOM 1411 C CA . MET A 1 178 ? -27.464 10.949 28.585 1.00 66.12 178 MET A CA 1
ATOM 1412 C C . MET A 1 178 ? -26.886 10.666 27.191 1.00 66.12 178 MET A C 1
ATOM 1414 O O . MET A 1 178 ? -25.866 11.240 26.812 1.00 66.12 178 MET A O 1
ATOM 1418 N N . ARG A 1 179 ? -27.520 9.791 26.401 1.00 67.00 179 ARG A N 1
ATOM 1419 C CA . ARG A 1 179 ? -27.037 9.441 25.057 1.00 67.00 179 ARG A CA 1
ATOM 1420 C C . ARG A 1 179 ? -27.288 10.553 24.032 1.00 67.00 179 ARG A C 1
ATOM 1422 O O . ARG A 1 179 ? -26.571 10.625 23.039 1.00 67.00 179 ARG A O 1
ATOM 1429 N N . GLU A 1 180 ? -28.266 11.426 24.269 1.00 56.72 180 GLU A N 1
ATOM 1430 C CA . GLU A 1 180 ? -28.624 12.514 23.347 1.00 56.72 180 GLU A CA 1
ATOM 1431 C C . GLU A 1 180 ? -27.771 13.781 23.506 1.00 56.72 180 GLU A C 1
ATOM 1433 O O . GLU A 1 180 ? -27.737 14.608 22.597 1.00 56.72 180 GLU A O 1
ATOM 1438 N N . SER A 1 181 ? -27.034 13.937 24.611 1.00 58.12 181 SER A N 1
ATOM 1439 C CA . SER A 1 181 ? -26.235 15.142 24.872 1.00 58.12 181 SER A CA 1
ATOM 1440 C C . SER A 1 181 ? -24.835 15.128 24.255 1.00 58.12 181 SER A C 1
ATOM 1442 O O . SER A 1 181 ? -24.048 16.036 24.525 1.00 58.12 181 SER A O 1
ATOM 1444 N N . TRP A 1 182 ? -24.488 14.124 23.442 1.00 61.28 182 TRP A N 1
ATOM 1445 C CA . TRP A 1 182 ? -23.232 14.175 22.696 1.00 61.28 182 TRP A CA 1
ATOM 1446 C C . TRP A 1 182 ? -23.287 15.351 21.718 1.00 61.28 182 TRP A C 1
ATOM 1448 O O . TRP A 1 182 ? -24.221 15.418 20.912 1.00 61.28 182 TRP A O 1
ATOM 1458 N N . PRO A 1 183 ? -22.322 16.288 21.767 1.00 62.91 183 PRO A N 1
ATOM 1459 C CA . PRO A 1 183 ? -22.292 17.392 20.828 1.00 62.91 183 PRO A CA 1
ATOM 1460 C C . PRO A 1 183 ? -22.206 16.795 19.428 1.00 62.91 183 PRO A C 1
ATOM 1462 O O . PRO A 1 183 ? -21.209 16.165 19.068 1.00 62.91 183 PRO A O 1
ATOM 1465 N N . ARG A 1 184 ? -23.274 16.962 18.639 1.00 65.44 184 ARG A N 1
ATOM 1466 C CA . ARG A 1 184 ? -23.199 16.702 17.204 1.00 65.44 184 ARG A CA 1
ATOM 1467 C C . ARG A 1 184 ? -22.042 17.549 16.702 1.00 65.44 184 ARG A C 1
ATOM 1469 O O . ARG A 1 184 ? -22.088 18.770 16.839 1.00 65.44 184 ARG A O 1
ATOM 1476 N N . CYS A 1 185 ? -21.004 16.894 16.181 1.00 61.44 185 CYS A N 1
ATOM 1477 C CA . CYS A 1 185 ? -19.933 17.587 15.480 1.00 61.44 185 CYS A CA 1
ATOM 1478 C C . CYS A 1 185 ? -20.605 18.567 14.511 1.00 61.44 185 CYS A C 1
ATOM 1480 O O . CYS A 1 185 ? -21.459 18.112 13.738 1.00 61.44 185 CYS A O 1
ATOM 1482 N N . PRO A 1 186 ? -20.310 19.880 14.587 1.00 59.78 186 PRO A N 1
ATOM 1483 C CA . PRO A 1 186 ? -20.846 20.834 13.636 1.00 59.78 186 PRO A CA 1
ATOM 1484 C C . PRO A 1 186 ? -20.525 20.285 12.254 1.00 59.78 186 PRO A C 1
ATOM 1486 O O . PRO A 1 186 ? -19.354 20.062 11.938 1.00 59.78 186 PRO A O 1
ATOM 1489 N N . GLN A 1 187 ? -21.554 19.970 11.465 1.00 56.56 187 GLN A N 1
ATOM 1490 C CA . GLN A 1 187 ? -21.316 19.717 10.058 1.00 56.56 187 GLN A CA 1
ATOM 1491 C C . GLN A 1 187 ? -20.640 20.978 9.543 1.00 56.56 187 GLN A C 1
ATOM 1493 O O . GLN A 1 187 ? -21.179 22.072 9.678 1.00 56.56 187 GLN A O 1
ATOM 1498 N N . ALA A 1 188 ? -19.406 20.829 9.070 1.00 58.69 188 ALA A N 1
ATOM 1499 C CA . ALA A 1 188 ? -18.705 21.898 8.401 1.00 58.69 188 ALA A CA 1
ATOM 1500 C C . ALA A 1 188 ? -19.523 22.225 7.152 1.00 58.69 188 ALA A C 1
ATOM 1502 O O . ALA A 1 188 ? -19.418 21.540 6.131 1.00 58.69 188 ALA A O 1
ATOM 1503 N N . ASP A 1 189 ? -20.390 23.227 7.279 1.00 55.72 189 ASP A N 1
ATOM 1504 C CA . ASP A 1 189 ? -21.097 23.835 6.172 1.00 55.72 189 ASP A CA 1
ATOM 1505 C C . ASP A 1 189 ? -20.035 24.276 5.168 1.00 55.72 189 ASP A C 1
ATOM 1507 O O . ASP A 1 189 ? -19.267 25.216 5.387 1.00 55.72 189 ASP A O 1
ATOM 1511 N N . LYS A 1 190 ? -19.942 23.523 4.071 1.00 59.12 190 LYS A N 1
ATOM 1512 C CA . LYS A 1 190 ? -19.094 23.833 2.926 1.00 59.12 190 LYS A CA 1
ATOM 1513 C C . LYS A 1 190 ? -19.650 25.083 2.248 1.00 59.12 190 LYS A C 1
ATOM 1515 O O . LYS A 1 190 ? -20.354 24.992 1.249 1.00 59.12 190 LYS A O 1
ATOM 1520 N N . SER A 1 191 ? -19.320 26.251 2.783 1.00 59.16 191 SER A N 1
ATOM 1521 C CA . SER A 1 191 ? -19.389 27.513 2.055 1.00 59.16 191 SER A CA 1
ATOM 1522 C C . SER A 1 191 ? -17.965 27.936 1.719 1.00 59.16 191 SER A C 1
ATOM 1524 O O . SER A 1 191 ? -17.295 28.646 2.464 1.00 59.16 191 SER A O 1
ATOM 1526 N N . SER A 1 192 ? -17.463 27.422 0.601 1.00 54.12 192 SER A N 1
ATOM 1527 C CA . SER A 1 192 ? -16.188 27.842 0.016 1.00 54.12 192 SER A CA 1
ATOM 1528 C C . SER A 1 192 ? -16.424 28.175 -1.450 1.00 54.12 192 SER A C 1
ATOM 1530 O O . SER A 1 192 ? -15.942 27.497 -2.351 1.00 54.12 192 SER A O 1
ATOM 1532 N N . SER A 1 193 ? -17.212 29.223 -1.685 1.00 56.62 193 SER A N 1
ATOM 1533 C CA . SER A 1 193 ? -17.216 29.946 -2.956 1.00 56.62 193 SER A CA 1
ATOM 1534 C C . SER A 1 193 ? -15.906 30.731 -3.055 1.00 56.62 193 SER A C 1
ATOM 1536 O O . SER A 1 193 ? -15.851 31.903 -2.692 1.00 56.62 193 SER A O 1
ATOM 1538 N N . SER A 1 194 ? -14.832 30.073 -3.487 1.00 55.47 194 SER A N 1
ATOM 1539 C CA . SER A 1 194 ? -13.575 30.739 -3.830 1.00 55.47 194 SER A CA 1
ATOM 1540 C C . SER A 1 194 ? -13.526 30.928 -5.344 1.00 55.47 194 SER A C 1
ATOM 1542 O O . SER A 1 194 ? -13.133 30.038 -6.094 1.00 55.47 194 SER A O 1
ATOM 1544 N N . THR A 1 195 ? -13.996 32.093 -5.782 1.00 63.38 195 THR A N 1
ATOM 1545 C CA . THR A 1 195 ? -13.816 32.613 -7.138 1.00 63.38 195 THR A CA 1
ATOM 1546 C C . THR A 1 195 ? -12.386 33.134 -7.243 1.00 63.38 195 THR A C 1
ATOM 1548 O O . THR A 1 195 ? -12.064 34.163 -6.653 1.00 63.38 195 THR A O 1
ATOM 1551 N N . PHE A 1 196 ? -11.516 32.421 -7.954 1.00 56.44 196 PHE A N 1
ATOM 1552 C CA . PHE A 1 196 ? -10.255 32.984 -8.430 1.00 56.44 196 PHE A CA 1
ATOM 1553 C C . PHE A 1 196 ? -10.477 33.506 -9.850 1.00 56.44 196 PHE A C 1
ATOM 1555 O O . PHE A 1 196 ? -10.505 32.730 -10.802 1.00 56.44 196 PHE A O 1
ATOM 1562 N N . ASP A 1 197 ? -10.647 34.822 -9.972 1.00 53.69 197 ASP A N 1
ATOM 1563 C CA . ASP A 1 197 ? -10.486 35.533 -11.238 1.00 53.69 197 ASP A CA 1
ATOM 1564 C C . ASP A 1 197 ? -8.989 35.612 -11.560 1.00 53.69 197 ASP A C 1
ATOM 1566 O O . ASP A 1 197 ? -8.213 36.259 -10.854 1.00 53.69 197 ASP A O 1
ATOM 1570 N N . VAL A 1 198 ? -8.575 34.922 -12.621 1.00 60.69 198 VAL A N 1
ATOM 1571 C CA . VAL A 1 198 ? -7.236 35.043 -13.202 1.00 60.69 198 VAL A CA 1
ATOM 1572 C C . VAL A 1 198 ? -7.313 36.086 -14.310 1.00 60.69 198 VAL A C 1
ATOM 1574 O O . VAL A 1 198 ? -7.863 35.830 -15.379 1.00 60.69 198 VAL A O 1
ATOM 1577 N N . VAL A 1 199 ? -6.761 37.268 -14.044 1.00 59.34 199 VAL A N 1
ATOM 1578 C CA . VAL A 1 199 ? -6.464 38.277 -15.065 1.00 59.34 199 VAL A CA 1
ATOM 1579 C C . VAL A 1 199 ? -5.148 37.873 -15.731 1.00 59.34 199 VAL A C 1
ATOM 1581 O O . VAL A 1 199 ? -4.115 37.807 -15.067 1.00 59.34 199 VAL A O 1
ATOM 1584 N N . LEU A 1 200 ? -5.207 37.547 -17.021 1.00 55.66 200 LEU A N 1
ATOM 1585 C CA . LEU A 1 200 ? -4.040 37.428 -17.895 1.00 55.66 200 LEU A CA 1
ATOM 1586 C C . LEU A 1 200 ? -3.802 38.794 -18.543 1.00 55.66 200 LEU A C 1
ATOM 1588 O O . LEU A 1 200 ? -4.726 39.337 -19.149 1.00 55.66 200 LEU A O 1
ATOM 1592 N N . ASP A 1 201 ? -2.579 39.298 -18.410 1.00 62.78 201 ASP A N 1
ATOM 1593 C CA . ASP A 1 201 ? -2.019 40.423 -19.167 1.00 62.78 201 ASP A CA 1
ATOM 1594 C C . ASP A 1 201 ? -0.816 39.898 -19.971 1.00 62.78 201 ASP A C 1
ATOM 1596 O O . ASP A 1 201 ? -0.067 39.056 -19.409 1.00 62.78 201 ASP A O 1
#

Foldseek 3Di:
DDDDDDDDDDDDDDDDDPPPPPPPPPPPPPPPDPCVVVPPPPVPVPPDPPPPPDDDDDDPDDDPPDDDDDDDDPPDDDDPDDPDCPDPDPPPPPDDDDDPDPVRVVVVVVVVVVVVVVVVVVVVVVVVVVVVVVVVVVVVVVVVVVVVVVVVVVVVVVVVVVVVCVVVVDDCVVVVVVVPPDPDDPPPPPPPPDDDDDDDD

pLDDT: mean 70.4, std 21.25, range [40.91, 98.62]

Secondary structure (DSSP, 8-state):
-------------------------TT-TT---TTGGGTT--------------------------PPPP-------------------------PPPPSSHHHHHHHHHHHHHHHHHHHHHHHHHHHHHHHHHHHHHHHHHHHHHHHHHHHHHHHHHHHHHHHHHHTT--HHHHHHHHTTS-PPPP--------------